Protein 2RE1 (pdb70)

Nearest PDB structures (foldseek):
  2re1-assembly1_A  TM=1.007E+00  e=3.657E-31  Neisseria meningitidis MC58
  5yei-assembly2_F  TM=9.300E-01  e=5.353E-21  Pseudomonas aeruginosa PAO1
  3ab4-assembly2_H  TM=9.241E-01  e=5.143E-17  Corynebacterium glutamicum
  3ab4-assembly2_E  TM=9.017E-01  e=2.108E-16  Corynebacterium glutamicum
  2zho-assembly1_B  TM=9.338E-01  e=1.549E-14  Thermus thermophilus

Sequence (292 aa):
AVTGIAFDKNQARINVRGVPDKPGVAYQILGAVADANIEVDIIQNGTTDFSFTVPRGDYKQTLEILSERQDSIGAASIDGDDTVCKVSAVGLGRSHVGVAAKIFRTLAEEGINIQISTSEIKVSVLIDEKYELATRVLHKAFNLDDNERAAVTGIAFDKNQARINVRGVPDKPGVAYQILGAVADANIEVDIIQNTTDFSFTVPRGDYKQTLEILSERQDSIGAASDGDDTVCKVSAVGLGRSHVGVAAKIFRTLAEEGINIQISTSEIKVSVLIDEKYELATRVLHKAFNL

B-factor: mean 62.66, std 10.53, range [39.76, 91.46]

Solvent-accessible surface area: 13332 Å² total

InterPro domains:
  IPR001048 Aspartate/glutamate/uridylate kinase [PF00696] (3-229)
  IPR001341 Aspartate kinase [TIGR00657] (58-403)
  IPR002912 ACT domain [PF01842] (266-326)
  IPR002912 ACT domain [PS51671] (266-340)
  IPR002912 ACT domain [PS51671] (346-405)
  IPR005260 Aspartate kinase, monofunctional class [PIRSF000726] (1-404)
  IPR005260 Aspartate kinase, monofunctional class [TIGR00656] (1-403)
  IPR018042 Aspartate kinase, conserved site [PS00324] (5-13)
  IPR036393 Acetylglutamate kinase-like superfamily [G3DSA:3.40.1160.10] (1-255)
  IPR036393 Acetylglutamate kinase-like superfamily [SSF53633] (4-242)
  IPR041740 Aspartokinase catalytic domain [cd04261] (3-242)
  IPR045865 ACT-like domain [SSF55021] (249-326)
  IPR045865 ACT-like domain [SSF55021] (331-405)
  IPR054352 Aspartokinase, ACT domain [PF22468] (344-402)

Organism: Neisseria meningitidis serogroup B (strain ATCC BAA-335 / MC58) (NCBI:txid122586)

Structure (mmCIF, N/CA/C/O backbone):
data_2RE1
#
_entry.id   2RE1
#
_cell.length_a   61.806
_cell.length_b   61.806
_cell.length_c   191.901
_cell.angle_alpha   90.00
_cell.angle_beta   90.00
_cell.angle_gamma   90.00
#
_symmetry.space_group_name_H-M   'P 41 21 2'
#
loop_
_entity.id
_entity.type
_entity.pdbx_description
1 polymer 'Aspartokinase, alpha and beta subunits'
2 non-polymer 'CALCIUM ION'
#
loop_
_atom_site.group_PDB
_atom_site.id
_atom_site.type_symbol
_atom_site.label_atom_id
_atom_site.label_alt_id
_atom_site.label_comp_id
_atom_site.label_asym_id
_atom_site.label_entity_id
_atom_site.label_seq_id
_atom_site.pdbx_PDB_ins_code
_atom_site.Cartn_x
_atom_site.Cartn_y
_atom_site.Cartn_z
_atom_site.occupancy
_atom_site.B_iso_or_equiv
_atom_site.auth_seq_id
_atom_site.auth_comp_id
_atom_site.auth_asym_id
_atom_site.auth_atom_id
_atom_site.pdbx_PDB_model_num
ATOM 1 N N . ALA A 1 15 ? 24.591 34.168 59.429 1.00 58.80 253 ALA A N 1
ATOM 2 C CA . ALA A 1 15 ? 23.235 34.250 60.028 1.00 58.83 253 ALA A CA 1
ATOM 3 C C . ALA A 1 15 ? 22.541 32.881 59.979 1.00 58.83 253 ALA A C 1
ATOM 4 O O . ALA A 1 15 ? 22.506 32.170 60.994 1.00 59.15 253 ALA A O 1
ATOM 6 N N . VAL A 1 16 ? 22.020 32.519 58.800 1.00 58.26 254 VAL A N 1
ATOM 7 C CA . VAL A 1 16 ? 21.314 31.249 58.562 1.00 57.62 254 VAL A CA 1
ATOM 8 C C . VAL A 1 16 ? 22.038 30.402 57.520 1.00 57.09 254 VAL A C 1
ATOM 9 O O . VAL A 1 16 ? 22.104 30.783 56.348 1.00 57.34 254 VAL A O 1
ATOM 13 N N . THR A 1 17 ? 22.541 29.240 57.924 1.00 56.46 255 THR A N 1
ATOM 14 C CA . THR A 1 17 ? 23.389 28.440 57.033 1.00 55.86 255 THR A CA 1
ATOM 15 C C . THR A 1 17 ? 22.755 27.152 56.470 1.00 55.46 255 THR A C 1
ATOM 16 O O . THR A 1 17 ? 23.193 26.652 55.446 1.00 55.62 255 THR A O 1
ATOM 20 N N . GLY A 1 18 ? 21.749 26.595 57.125 1.00 55.10 256 GLY A N 1
ATOM 21 C CA . GLY A 1 18 ? 21.124 25.376 56.601 1.00 55.06 256 GLY A CA 1
ATOM 22 C C . GLY A 1 18 ? 19.634 25.323 56.865 1.00 54.99 256 GLY A C 1
ATOM 23 O O . GLY A 1 18 ? 19.151 26.046 57.739 1.00 55.40 256 GLY A O 1
ATOM 24 N N . ILE A 1 19 ? 18.902 24.497 56.105 1.00 54.63 257 ILE A N 1
ATOM 25 C CA . ILE A 1 19 ? 17.475 24.212 56.401 1.00 54.58 257 ILE A CA 1
ATOM 26 C C . ILE A 1 19 ? 17.212 22.726 56.670 1.00 54.50 257 ILE A C 1
ATOM 27 O O . ILE A 1 19 ? 17.375 21.886 55.800 1.00 54.29 257 ILE A O 1
ATOM 32 N N . ALA A 1 20 ? 16.809 22.415 57.894 1.00 54.99 258 ALA A N 1
ATOM 33 C CA . ALA A 1 20 ? 16.520 21.036 58.280 1.00 55.18 258 ALA A CA 1
ATOM 34 C C . ALA A 1 20 ? 15.007 20.815 58.316 1.00 55.33 258 ALA A C 1
ATOM 35 O O . ALA A 1 20 ? 14.231 21.768 58.450 1.00 55.47 258 ALA A O 1
ATOM 37 N N . PHE A 1 21 ? 14.598 19.560 58.172 1.00 55.29 259 PHE A N 1
ATOM 38 C CA . PHE A 1 21 ? 13.193 19.173 58.254 1.00 55.54 259 PHE A CA 1
ATOM 39 C C . PHE A 1 21 ? 13.138 17.756 58.805 1.00 55.76 259 PHE A C 1
ATOM 40 O O . PHE A 1 21 ? 14.117 17.014 58.717 1.00 56.38 259 PHE A O 1
ATOM 48 N N . ASP A 1 22 ? 11.986 17.370 59.336 1.00 55.79 260 ASP A N 1
ATOM 49 C CA . ASP A 1 22 ? 11.858 16.144 60.116 1.00 55.81 260 ASP A CA 1
ATOM 50 C C . ASP A 1 22 ? 10.377 15.765 60.291 1.00 55.95 260 ASP A C 1
ATOM 51 O O . ASP A 1 22 ? 9.599 16.473 60.944 1.00 56.36 260 ASP A O 1
ATOM 56 N N . LYS A 1 23 ? 10.014 14.637 59.692 1.00 55.68 261 LYS A N 1
ATOM 57 C CA . LYS A 1 23 ? 8.643 14.186 59.563 1.00 55.42 261 LYS A CA 1
ATOM 58 C C . LYS A 1 23 ? 8.211 13.37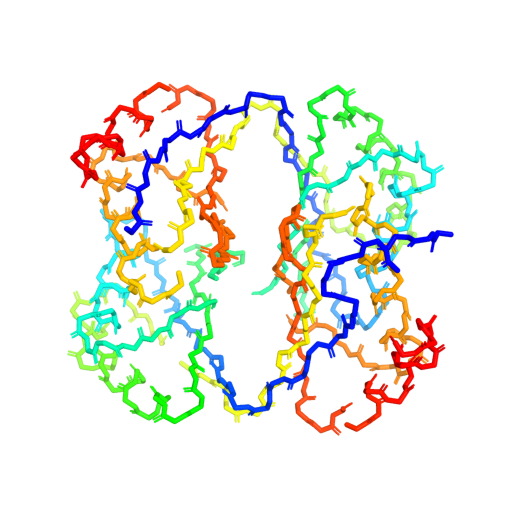0 60.786 1.00 55.43 261 LYS A C 1
ATOM 59 O O . LYS A 1 23 ? 7.026 13.070 60.937 1.00 55.82 261 LYS A O 1
ATOM 65 N N . ASN A 1 24 ? 9.160 13.005 61.654 1.00 54.91 262 ASN A N 1
ATOM 66 C CA . ASN A 1 24 ? 8.871 12.124 62.789 1.00 54.56 262 ASN A CA 1
ATOM 67 C C . ASN A 1 24 ? 8.256 12.908 63.958 1.00 54.45 262 ASN A C 1
ATOM 68 O O . ASN A 1 24 ? 8.800 12.946 65.068 1.00 54.37 262 ASN A O 1
ATOM 73 N N . GLN A 1 25 ? 7.117 13.536 63.693 1.00 54.18 263 GLN A N 1
ATOM 74 C CA . GLN A 1 25 ? 6.498 14.444 64.645 1.00 54.21 263 GLN A CA 1
ATOM 75 C C . GLN A 1 25 ? 5.017 14.143 64.825 1.00 53.73 263 GLN A C 1
ATOM 76 O O . GLN A 1 25 ? 4.345 13.675 63.884 1.00 53.60 263 GLN A O 1
ATOM 82 N N . ALA A 1 26 ? 4.510 14.405 66.029 1.00 52.68 264 ALA A N 1
ATOM 83 C CA . ALA A 1 26 ? 3.061 14.395 66.265 1.00 52.10 264 ALA A CA 1
ATOM 84 C C . ALA A 1 26 ? 2.727 15.463 67.275 1.00 52.06 264 ALA A C 1
ATOM 85 O O . ALA A 1 26 ? 3.372 15.589 68.318 1.00 52.51 264 ALA A O 1
ATOM 87 N N . ARG A 1 27 ? 1.729 16.258 66.951 1.00 51.49 265 ARG A N 1
ATOM 88 C CA . ARG A 1 27 ? 1.322 17.312 67.825 1.00 50.80 265 ARG A CA 1
ATOM 89 C C . ARG A 1 27 ? 0.298 16.735 68.782 1.00 51.78 265 ARG A C 1
ATOM 90 O O . ARG A 1 27 ? -0.501 15.888 68.379 1.00 52.10 265 ARG A O 1
ATOM 98 N N . ILE A 1 28 ? 0.304 17.194 70.036 1.00 52.33 266 ILE A N 1
ATOM 99 C CA . ILE A 1 28 ? -0.727 16.799 71.001 1.00 52.99 266 ILE A CA 1
ATOM 100 C C . ILE A 1 28 ? -1.346 17.977 71.798 1.00 53.69 266 ILE A C 1
ATOM 101 O O . ILE A 1 28 ? -0.626 18.810 72.357 1.00 54.23 266 ILE A O 1
ATOM 106 N N . ASN A 1 29 ? -2.676 18.059 71.847 1.00 53.90 267 ASN A N 1
ATOM 107 C CA . ASN A 1 29 ? -3.326 19.205 72.483 1.00 53.97 267 ASN A CA 1
ATOM 108 C C . ASN A 1 29 ? -4.170 18.817 73.669 1.00 54.34 267 ASN A C 1
ATOM 109 O O . ASN A 1 29 ? -4.993 17.890 73.578 1.00 54.48 267 ASN A O 1
ATOM 114 N N . VAL A 1 30 ? -3.984 19.560 74.759 1.00 54.14 268 VAL A N 1
ATOM 115 C CA . VAL A 1 30 ? -4.783 19.405 75.955 1.00 54.42 268 VAL A CA 1
ATOM 116 C C . VAL A 1 30 ? -5.592 20.693 76.163 1.00 54.96 268 VAL A C 1
ATOM 117 O O . VAL A 1 30 ? -5.046 21.779 76.401 1.00 55.01 268 VAL A O 1
ATOM 121 N N . ARG A 1 31 ? -6.902 20.563 76.052 1.00 55.56 269 ARG A N 1
ATOM 122 C CA . ARG A 1 31 ? -7.749 21.725 75.863 1.00 56.33 269 ARG A CA 1
ATOM 123 C C . ARG A 1 31 ? -8.485 22.149 77.113 1.00 56.58 269 ARG A C 1
ATOM 124 O O . ARG A 1 31 ? -8.973 21.322 77.881 1.00 56.46 269 ARG A O 1
ATOM 132 N N . GLY A 1 32 ? -8.583 23.459 77.285 1.00 57.27 270 GLY A N 1
ATOM 133 C CA . GLY A 1 32 ? -9.379 24.039 78.354 1.00 58.27 270 GLY A CA 1
ATOM 134 C C . GLY A 1 32 ? -9.103 23.420 79.706 1.00 58.86 270 GLY A C 1
ATOM 135 O O . GLY A 1 32 ? -10.002 22.864 80.320 1.00 59.03 270 GLY A O 1
ATOM 136 N N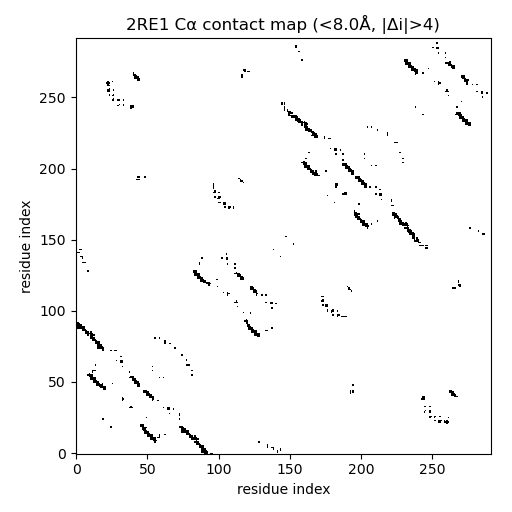 . VAL A 1 33 ? -7.849 23.502 80.146 1.00 59.64 271 VAL A N 1
ATOM 137 C CA . VAL A 1 33 ? -7.435 23.077 81.486 1.00 60.32 271 VAL A CA 1
ATOM 138 C C . VAL A 1 33 ? -7.419 24.280 82.436 1.00 60.52 271 VAL A C 1
ATOM 139 O O . VAL A 1 33 ? -6.976 25.362 82.038 1.00 60.18 271 VAL A O 1
ATOM 143 N N . PRO A 1 34 ? -7.917 24.098 83.684 1.00 61.22 272 PRO A N 1
ATOM 144 C CA . PRO A 1 34 ? -7.883 25.156 84.724 1.00 61.49 272 PRO A CA 1
ATOM 145 C C . PRO A 1 34 ? -6.526 25.845 84.829 1.00 61.43 272 PRO A C 1
ATOM 146 O O . PRO A 1 34 ? -5.505 25.169 84.879 1.00 61.82 272 PRO A O 1
ATOM 150 N N . ASP A 1 35 ? -6.512 27.177 84.815 1.00 61.20 273 ASP A N 1
ATOM 151 C CA . ASP A 1 35 ? -5.253 27.899 84.927 1.00 60.78 273 ASP A CA 1
ATOM 152 C C . ASP A 1 35 ? -4.853 28.078 86.391 1.00 60.61 273 ASP A C 1
ATOM 153 O O . ASP A 1 35 ? -5.167 29.092 87.034 1.00 60.59 273 ASP A O 1
ATOM 158 N N . LYS A 1 36 ? -4.165 27.060 86.900 1.00 60.06 274 LYS A N 1
ATOM 159 C CA . LYS A 1 36 ? -3.688 27.003 88.275 1.00 59.39 274 LYS A CA 1
ATOM 160 C C . LYS A 1 36 ? -2.254 26.547 88.160 1.00 58.40 274 LYS A C 1
ATOM 161 O O . LYS A 1 36 ? -1.877 25.981 87.123 1.00 58.21 274 LYS A O 1
ATOM 167 N N . PRO A 1 37 ? -1.437 26.795 89.199 1.00 57.64 275 PRO A N 1
ATOM 168 C CA . PRO A 1 37 ? -0.115 26.175 89.207 1.00 57.27 275 PRO A CA 1
ATOM 169 C C . PRO A 1 37 ? -0.214 24.637 89.136 1.00 56.87 275 PRO A C 1
ATOM 170 O O . PRO A 1 37 ? -1.286 24.067 89.391 1.00 56.86 275 PRO A O 1
ATOM 174 N N . GLY A 1 38 ? 0.883 23.980 88.760 1.00 56.12 276 GLY A N 1
ATOM 175 C CA . GLY A 1 38 ? 0.955 22.526 88.789 1.00 55.41 276 GLY A CA 1
ATOM 176 C C . GLY A 1 38 ? 0.377 21.826 87.582 1.00 55.35 276 GLY A C 1
ATOM 177 O O . GLY A 1 38 ? 0.659 20.652 87.348 1.00 55.78 276 GLY A O 1
ATOM 178 N N . VAL A 1 39 ? -0.428 22.539 86.806 1.00 54.91 277 VAL A N 1
ATOM 179 C CA . VAL A 1 39 ? -1.072 21.966 85.627 1.00 54.44 277 VAL A CA 1
ATOM 180 C C . VAL A 1 39 ? -0.054 21.411 84.620 1.00 54.17 277 VAL A C 1
ATOM 181 O O . VAL A 1 39 ? -0.133 20.252 84.227 1.00 54.06 277 VAL A O 1
ATOM 185 N N . ALA A 1 40 ? 0.902 22.241 84.221 1.00 54.15 278 ALA A N 1
ATOM 186 C CA . ALA A 1 40 ? 1.911 21.841 83.242 1.00 54.48 278 ALA A CA 1
ATOM 187 C C . ALA A 1 40 ? 2.580 20.550 83.680 1.00 54.64 278 ALA A C 1
ATOM 188 O O . ALA A 1 40 ? 2.633 19.574 82.922 1.00 54.49 278 ALA A O 1
ATOM 190 N N . TYR A 1 41 ? 3.058 20.545 84.921 1.00 54.80 279 TYR A N 1
ATOM 191 C CA . TYR A 1 41 ? 3.675 19.361 85.489 1.00 55.25 279 TYR A CA 1
ATOM 192 C C . TYR A 1 41 ? 2.834 18.088 85.333 1.00 54.94 279 TYR A C 1
ATOM 193 O O . TYR A 1 41 ? 3.351 17.031 84.958 1.00 54.76 279 TYR A O 1
ATOM 202 N N . GLN A 1 42 ? 1.552 18.191 85.644 1.00 54.38 280 GLN A N 1
ATOM 203 C CA . GLN A 1 42 ? 0.693 17.036 85.594 1.00 54.78 280 GLN A CA 1
ATOM 204 C C . GLN A 1 42 ? 0.723 16.400 84.224 1.00 54.37 280 GLN A C 1
ATOM 205 O O . GLN A 1 42 ? 0.925 15.192 84.112 1.00 54.18 280 GLN A O 1
ATOM 211 N N . ILE A 1 43 ? 0.517 17.226 83.198 1.00 54.05 281 ILE A N 1
ATOM 212 C CA . ILE A 1 43 ? 0.495 16.779 81.815 1.00 53.88 281 ILE A CA 1
ATOM 213 C C . ILE A 1 43 ? 1.809 16.088 81.447 1.00 54.21 281 ILE A C 1
ATOM 214 O O . ILE A 1 43 ? 1.817 14.931 81.017 1.00 54.44 281 ILE A O 1
ATOM 219 N N . LEU A 1 44 ? 2.915 16.791 81.654 1.00 54.14 282 LEU A N 1
ATOM 220 C CA . LEU A 1 44 ? 4.207 16.325 81.209 1.00 54.23 282 LEU A CA 1
ATOM 221 C C . LEU A 1 44 ? 4.699 15.136 82.000 1.00 54.22 282 LEU A C 1
ATOM 222 O O . LEU A 1 44 ? 5.196 14.169 81.433 1.00 54.51 282 LEU A O 1
ATOM 227 N N . GLY A 1 45 ? 4.594 15.230 83.319 1.00 54.40 283 GLY A N 1
ATOM 228 C CA . GLY A 1 45 ? 5.018 14.153 84.203 1.00 54.52 283 GLY A CA 1
ATOM 229 C C . GLY A 1 45 ? 4.418 12.821 83.789 1.00 54.61 283 GLY A C 1
ATOM 230 O O . GLY A 1 45 ? 5.102 11.799 83.796 1.00 54.52 283 GLY A O 1
ATOM 231 N N . ALA A 1 46 ? 3.143 12.836 83.407 1.00 54.51 284 ALA A N 1
ATOM 232 C CA . ALA A 1 46 ? 2.478 11.627 82.950 1.00 54.74 284 ALA A CA 1
ATOM 233 C C . ALA A 1 46 ? 3.244 11.050 81.746 1.00 55.10 284 ALA A C 1
ATOM 234 O O . ALA A 1 46 ? 3.549 9.848 81.687 1.00 54.88 284 ALA A O 1
ATOM 236 N N . VAL A 1 47 ? 3.572 11.951 80.821 1.00 55.35 285 VAL A N 1
ATOM 237 C CA . VAL A 1 47 ? 4.207 11.645 79.544 1.00 55.38 285 VAL A CA 1
ATOM 238 C C . VAL A 1 47 ? 5.624 11.150 79.774 1.00 55.49 285 VAL A C 1
ATOM 239 O O . VAL A 1 47 ? 6.081 10.220 79.109 1.00 55.65 285 VAL A O 1
ATOM 243 N N . ALA A 1 48 ? 6.304 11.758 80.736 1.00 55.43 286 ALA A N 1
ATOM 244 C CA . ALA A 1 48 ? 7.676 11.405 81.007 1.00 55.91 286 ALA A CA 1
ATOM 245 C C . ALA A 1 48 ? 7.873 10.117 81.816 1.00 56.56 286 ALA A C 1
ATOM 246 O O . ALA A 1 48 ? 8.997 9.680 81.965 1.00 57.45 286 ALA A O 1
ATOM 248 N N . ASP A 1 49 ? 6.818 9.507 82.348 1.00 56.99 287 ASP A N 1
ATOM 249 C CA . ASP A 1 49 ? 6.973 8.224 83.044 1.00 57.39 287 ASP A CA 1
ATOM 250 C C . ASP A 1 49 ? 6.682 7.038 82.149 1.00 57.79 287 ASP A C 1
ATOM 251 O O . ASP A 1 49 ? 6.912 5.883 82.521 1.00 57.65 287 ASP A O 1
ATOM 256 N N . ALA A 1 50 ? 6.153 7.333 80.966 1.00 58.22 288 ALA A N 1
ATOM 257 C CA . ALA A 1 50 ? 6.003 6.341 79.928 1.00 58.46 288 ALA A CA 1
ATOM 258 C C . ALA A 1 50 ? 7.293 6.445 79.140 1.00 58.83 288 ALA A C 1
ATOM 259 O O . ALA A 1 50 ? 7.538 5.677 78.205 1.00 58.81 288 ALA A O 1
ATOM 261 N N . ASN A 1 51 ? 8.116 7.404 79.570 1.00 59.28 289 ASN A N 1
ATOM 262 C CA . ASN A 1 51 ? 9.441 7.679 79.033 1.00 59.82 289 ASN A CA 1
ATOM 263 C C . ASN A 1 51 ? 9.393 7.952 77.538 1.00 59.83 289 ASN A C 1
ATOM 264 O O . ASN A 1 51 ? 10.243 7.498 76.776 1.00 60.32 289 ASN A O 1
ATOM 269 N N . ILE A 1 52 ? 8.373 8.685 77.115 1.00 59.74 290 ILE A N 1
ATOM 270 C CA . ILE A 1 52 ? 8.361 9.181 75.755 1.00 60.13 290 ILE A CA 1
ATOM 271 C C . ILE A 1 52 ? 8.981 10.580 75.732 1.00 60.18 290 ILE A C 1
ATOM 272 O O . ILE A 1 52 ? 8.712 11.405 76.610 1.00 60.13 290 ILE A O 1
ATOM 277 N N . GLU A 1 53 ? 9.851 10.827 74.753 1.00 60.25 291 GLU A N 1
ATOM 278 C CA . GLU A 1 53 ? 10.453 12.139 74.613 1.00 60.46 291 GLU A CA 1
ATOM 279 C C . GLU A 1 53 ? 9.416 13.152 74.171 1.00 59.93 291 GLU A C 1
ATOM 280 O O . GLU A 1 53 ? 8.412 12.795 73.576 1.00 60.47 291 GLU A O 1
ATOM 286 N N . VAL A 1 54 ? 9.638 14.413 74.497 1.00 59.56 292 VAL A N 1
ATOM 287 C CA . VAL A 1 54 ? 8.697 15.465 74.143 1.00 59.01 292 VAL A CA 1
ATOM 288 C C . VAL A 1 54 ? 9.538 16.563 73.579 1.00 59.33 292 VAL A C 1
ATOM 289 O O . VAL A 1 54 ? 10.574 16.863 74.131 1.00 59.34 292 VAL A O 1
ATOM 293 N N . ASP A 1 55 ? 9.134 17.155 72.469 1.00 60.30 293 ASP A N 1
ATOM 294 C CA . ASP A 1 55 ? 9.974 18.185 71.886 1.00 61.49 293 ASP A CA 1
ATOM 295 C C . ASP A 1 55 ? 9.547 19.626 72.179 1.00 62.46 293 ASP A C 1
ATOM 296 O O . ASP A 1 55 ? 10.173 20.299 72.996 1.00 62.09 293 ASP A O 1
ATOM 309 N N . ILE A 1 57 ? 6.838 22.540 73.430 1.00 63.51 295 ILE A N 1
ATOM 310 C CA . ILE A 1 57 ? 5.754 22.708 74.371 1.00 63.39 295 ILE A CA 1
ATOM 311 C C . ILE A 1 57 ? 5.346 24.151 74.245 1.00 63.90 295 ILE A C 1
ATOM 312 O O . ILE A 1 57 ? 6.207 25.019 74.161 1.00 64.25 295 ILE A O 1
ATOM 317 N N . ILE A 1 58 ? 4.041 24.407 74.217 1.00 64.31 296 ILE A N 1
ATOM 318 C CA . ILE A 1 58 ? 3.519 25.763 74.080 1.00 64.93 296 ILE A CA 1
ATOM 319 C C . ILE A 1 58 ? 2.290 25.955 74.971 1.00 65.06 296 ILE A C 1
ATOM 320 O O . ILE A 1 58 ? 1.436 25.075 75.021 1.00 65.06 296 ILE A O 1
ATOM 325 N N . GLN A 1 59 ? 2.203 27.101 75.658 1.00 65.46 297 GLN A N 1
ATOM 326 C CA . GLN A 1 59 ? 1.077 27.397 76.548 1.00 65.91 297 GLN A CA 1
ATOM 327 C C . GLN A 1 59 ? 0.737 28.879 76.660 1.00 66.49 297 GLN A C 1
ATOM 328 O O . GLN A 1 59 ? 1.642 29.698 76.845 1.00 66.55 297 GLN A O 1
ATOM 334 N N . ASN A 1 60 ? -0.569 29.196 76.564 1.00 67.17 298 ASN A N 1
ATOM 335 C CA . ASN A 1 60 ? -1.167 30.546 76.804 1.00 67.52 298 ASN A CA 1
ATOM 336 C C . ASN A 1 60 ? -0.360 31.759 76.326 1.00 67.67 298 ASN A C 1
ATOM 337 O O . ASN A 1 60 ? -0.846 32.571 75.529 1.00 67.77 298 ASN A O 1
ATOM 342 N N . GLY A 1 65 ? -11.022 31.866 82.244 1.00 64.59 303 GLY A N 1
ATOM 343 C CA . GLY A 1 65 ? -9.876 31.590 83.108 1.00 64.82 303 GLY A CA 1
ATOM 344 C C . GLY A 1 65 ? -9.213 30.263 82.761 1.00 65.10 303 GLY A C 1
ATOM 345 O O . GLY A 1 65 ? -8.543 29.640 83.597 1.00 64.89 303 GLY A O 1
ATOM 346 N N . THR A 1 66 ? -9.393 29.838 81.514 1.00 65.20 304 THR A N 1
ATOM 347 C CA . THR A 1 66 ? -8.909 28.545 81.046 1.00 65.34 304 THR A CA 1
ATOM 348 C C . THR A 1 66 ? -7.526 28.699 80.402 1.00 65.38 304 THR A C 1
ATOM 349 O O . THR A 1 66 ? -7.046 29.826 80.250 1.00 65.82 304 THR A O 1
ATOM 353 N N . THR A 1 67 ? -6.880 27.582 80.049 1.00 65.05 305 THR A N 1
ATOM 354 C CA . THR A 1 67 ? -5.679 27.611 79.182 1.00 64.76 305 THR A CA 1
ATOM 355 C C . THR A 1 67 ? -5.464 26.358 78.312 1.00 64.49 305 THR A C 1
ATOM 356 O O . THR A 1 67 ? -5.992 25.278 78.595 1.00 64.45 305 THR A O 1
ATOM 360 N N . ASP A 1 68 ? -4.661 26.509 77.265 1.00 64.13 306 ASP A N 1
ATOM 361 C CA . ASP A 1 68 ? -4.342 25.376 76.400 1.00 63.76 306 ASP A CA 1
ATOM 362 C C . ASP A 1 68 ? -2.865 25.034 76.314 1.00 62.90 306 ASP A C 1
ATOM 363 O O . ASP A 1 68 ? -1.983 25.894 76.291 1.00 62.57 306 ASP A O 1
ATOM 368 N N . PHE A 1 69 ? -2.635 23.737 76.262 1.00 62.22 307 PHE A N 1
ATOM 369 C CA . PHE A 1 69 ? -1.325 23.151 76.349 1.00 61.44 307 PHE A CA 1
ATOM 370 C C . PHE A 1 69 ? -1.059 22.297 75.089 1.00 60.76 307 PHE A C 1
ATOM 371 O O . PHE A 1 69 ? -1.632 21.210 74.928 1.00 61.08 307 PHE A O 1
ATOM 379 N N . SER A 1 70 ? -0.223 22.798 74.184 1.00 59.51 308 SER A N 1
ATOM 380 C CA . SER A 1 70 ? 0.188 22.009 73.021 1.00 58.42 308 SER A CA 1
ATOM 381 C C . SER A 1 70 ? 1.637 21.531 73.143 1.00 57.62 308 SER A C 1
ATOM 382 O O . SER A 1 70 ? 2.510 22.274 73.627 1.00 57.58 308 SER A O 1
ATOM 385 N N . PHE A 1 71 ? 1.883 20.287 72.723 1.00 56.26 309 PHE A N 1
ATOM 386 C CA . PHE A 1 71 ? 3.235 19.730 72.678 1.00 54.96 309 PHE A CA 1
ATOM 387 C C . PHE A 1 71 ? 3.463 18.689 71.586 1.00 54.62 309 PHE A C 1
ATOM 388 O O . PHE A 1 71 ? 2.494 18.149 71.034 1.00 54.75 309 PHE A O 1
ATOM 396 N N . THR A 1 72 ? 4.736 18.433 71.258 1.00 53.67 310 THR A N 1
ATOM 397 C CA . THR A 1 72 ? 5.070 17.487 70.198 1.00 53.07 310 THR A CA 1
ATOM 398 C C . THR A 1 72 ? 5.745 16.233 70.708 1.00 53.33 310 THR A C 1
ATOM 399 O O . THR A 1 72 ? 6.535 16.252 71.654 1.00 53.89 310 THR A O 1
ATOM 403 N N . VAL A 1 73 ? 5.447 15.138 70.031 1.00 52.86 311 VAL A N 1
ATOM 404 C CA . VAL A 1 73 ? 5.837 13.830 70.460 1.00 52.26 311 VAL A CA 1
ATOM 405 C C . VAL A 1 73 ? 6.348 13.157 69.186 1.00 51.87 311 VAL A C 1
ATOM 406 O O . VAL A 1 73 ? 5.879 13.484 68.086 1.00 51.95 311 VAL A O 1
ATOM 410 N N . PRO A 1 74 ? 7.347 12.256 69.307 1.00 51.43 312 PRO A N 1
ATOM 411 C CA . PRO A 1 74 ? 7.772 11.527 68.102 1.00 50.81 312 PRO A CA 1
ATOM 412 C C . PRO A 1 74 ? 6.564 10.810 67.503 1.00 50.46 312 PRO A C 1
ATOM 413 O O . PRO A 1 74 ? 5.756 10.259 68.235 1.00 50.24 312 PRO A O 1
ATOM 417 N N . ARG A 1 75 ? 6.406 10.841 66.191 1.00 50.74 313 ARG A N 1
ATOM 418 C CA . ARG A 1 75 ? 5.181 10.314 65.606 1.00 51.28 313 ARG A CA 1
ATOM 419 C C . ARG A 1 75 ? 4.758 8.960 66.201 1.00 51.86 313 ARG A C 1
ATOM 420 O O . ARG A 1 75 ? 3.585 8.769 66.522 1.00 52.37 313 ARG A O 1
ATOM 428 N N . GLY A 1 76 ? 5.715 8.049 66.386 1.00 52.33 314 GLY A N 1
ATOM 429 C CA . GLY A 1 76 ? 5.436 6.705 66.914 1.00 52.45 314 GLY A CA 1
ATOM 430 C C . GLY A 1 76 ? 4.802 6.650 68.297 1.00 52.86 314 GLY A C 1
ATOM 431 O O . GLY A 1 76 ? 4.304 5.616 68.686 1.00 53.53 314 GLY A O 1
ATOM 432 N N . ASP A 1 77 ? 4.809 7.749 69.043 1.00 52.77 315 ASP A N 1
ATOM 433 C CA . ASP A 1 77 ? 4.274 7.753 70.396 1.00 53.30 315 ASP A CA 1
ATOM 434 C C . ASP A 1 77 ? 2.912 8.479 70.450 1.00 53.42 315 ASP A C 1
ATOM 435 O O . ASP A 1 77 ? 2.370 8.798 71.537 1.00 52.63 315 ASP A O 1
ATOM 440 N N . TYR A 1 78 ? 2.362 8.745 69.266 1.00 53.27 316 TYR A N 1
ATOM 441 C CA . TYR A 1 78 ? 1.109 9.492 69.177 1.00 52.81 316 TYR A CA 1
ATOM 442 C C . TYR A 1 78 ? -0.031 8.811 69.957 1.00 52.85 316 TYR A C 1
ATOM 443 O O . TYR A 1 78 ? -0.634 9.427 70.838 1.00 53.40 316 TYR A O 1
ATOM 452 N N . LYS A 1 79 ? -0.281 7.534 69.672 1.00 52.45 317 LYS A N 1
ATOM 453 C CA . LYS A 1 79 ? -1.377 6.796 70.299 1.00 51.75 317 LYS A CA 1
ATOM 454 C C . LYS A 1 79 ? -1.205 6.625 71.801 1.00 51.75 317 LYS A C 1
ATOM 455 O O . LYS A 1 79 ? -2.146 6.837 72.548 1.00 52.18 317 LYS A O 1
ATOM 461 N N . GLN A 1 80 ? -0.012 6.244 72.244 1.00 51.96 318 GLN A N 1
ATOM 462 C CA . GLN A 1 80 ? 0.235 6.014 73.664 1.00 52.14 318 GLN A CA 1
ATOM 463 C C . GLN A 1 80 ? 0.010 7.313 74.425 1.00 52.48 318 GLN A C 1
ATOM 464 O O . GLN A 1 80 ? -0.759 7.337 75.387 1.00 53.01 318 GLN A O 1
ATOM 470 N N . THR A 1 81 ? 0.629 8.407 73.975 1.00 52.42 319 THR A N 1
ATOM 471 C CA . THR A 1 81 ? 0.411 9.697 74.625 1.00 52.11 319 THR A CA 1
ATOM 472 C C . THR A 1 81 ? -1.063 10.035 74.768 1.00 52.41 319 THR A C 1
ATOM 473 O O . THR A 1 81 ? -1.519 10.387 75.851 1.00 52.56 319 THR A O 1
ATOM 477 N N . LEU A 1 82 ? -1.825 9.918 73.689 1.00 52.95 320 LEU A N 1
ATOM 478 C CA . LEU A 1 82 ? -3.259 10.191 73.788 1.00 53.04 320 LEU A CA 1
ATOM 479 C C . LEU A 1 82 ? -3.943 9.280 74.799 1.00 53.31 320 LEU A C 1
ATOM 480 O O . LEU A 1 82 ? -4.846 9.721 75.510 1.00 53.60 320 LEU A O 1
ATOM 485 N N . GLU A 1 83 ? -3.506 8.026 74.880 1.00 53.40 321 GLU A N 1
ATOM 486 C CA . GLU A 1 83 ? -4.056 7.109 75.866 1.00 53.78 321 GLU A CA 1
ATOM 487 C C . GLU A 1 83 ? -3.580 7.381 77.283 1.00 54.37 321 GLU A C 1
ATOM 488 O O . GLU A 1 83 ? -4.330 7.123 78.221 1.00 54.57 321 GLU A O 1
ATOM 494 N N . ILE A 1 84 ? -2.354 7.887 77.447 1.00 54.99 322 ILE A N 1
ATOM 495 C CA . ILE A 1 84 ? -1.861 8.286 78.775 1.00 55.86 322 ILE A CA 1
ATOM 496 C C . ILE A 1 84 ? -2.635 9.488 79.304 1.00 56.49 322 ILE A C 1
ATOM 497 O O . ILE A 1 84 ? -2.941 9.572 80.490 1.00 56.75 322 ILE A O 1
ATOM 502 N N . LEU A 1 85 ? -2.955 10.417 78.423 1.00 57.42 323 LEU A N 1
ATOM 503 C CA . LEU A 1 85 ? -3.687 11.591 78.845 1.00 58.62 323 LEU A CA 1
ATOM 504 C C . LEU A 1 85 ? -5.169 11.311 78.981 1.00 59.23 323 LEU A C 1
ATOM 505 O O . LEU A 1 85 ? -5.838 11.945 79.786 1.00 59.95 323 LEU A O 1
ATOM 510 N N . SER A 1 86 ? -5.681 10.352 78.223 1.00 60.04 324 SER A N 1
ATOM 511 C CA . SER A 1 86 ? -7.086 9.999 78.330 1.00 61.15 324 SER A CA 1
ATOM 512 C C . SER A 1 86 ? -7.457 9.545 79.702 1.00 62.13 324 SER A C 1
ATOM 513 O O . SER A 1 86 ? -8.550 9.828 80.168 1.00 62.59 324 SER A O 1
ATOM 516 N N . GLU A 1 87 ? -6.531 8.839 80.337 1.00 63.49 325 GLU A N 1
ATOM 517 C CA . GLU A 1 87 ? -6.755 8.193 81.617 1.00 64.66 325 GLU A CA 1
ATOM 518 C C . GLU A 1 87 ? -6.430 9.139 82.771 1.00 65.08 325 GLU A C 1
ATOM 519 O O . GLU A 1 87 ? -7.002 9.046 83.852 1.00 65.13 325 GLU A O 1
ATOM 525 N N . ARG A 1 88 ? -5.519 10.066 82.524 1.00 66.15 326 ARG A N 1
ATOM 526 C CA . ARG A 1 88 ? -5.208 11.098 83.498 1.00 67.26 326 ARG A CA 1
ATOM 527 C C . ARG A 1 88 ? -6.034 12.366 83.289 1.00 67.54 326 ARG A C 1
ATOM 528 O O . ARG A 1 88 ? -5.728 13.391 83.900 1.00 67.97 326 ARG A O 1
ATOM 536 N N . GLN A 1 89 ? -7.054 12.309 82.424 1.00 67.71 327 GLN A N 1
ATOM 537 C CA . GLN A 1 89 ? -7.960 13.450 82.193 1.00 67.70 327 GLN A CA 1
ATOM 538 C C . GLN A 1 89 ? -8.837 13.742 83.441 1.00 67.65 327 GLN A C 1
ATOM 539 O O . GLN A 1 89 ? -9.243 14.894 83.671 1.00 67.53 327 GLN A O 1
ATOM 545 N N . ASP A 1 90 ? -9.096 12.705 84.249 1.00 67.42 328 ASP A N 1
ATOM 546 C CA . ASP A 1 90 ? -9.709 12.870 85.579 1.00 67.12 328 ASP A CA 1
ATOM 547 C C . ASP A 1 90 ? -8.979 13.973 86.353 1.00 66.67 328 ASP A C 1
ATOM 548 O O . ASP A 1 90 ? -9.493 15.088 86.455 1.00 66.67 328 ASP A O 1
ATOM 550 N N . SER A 1 91 ? -7.783 13.663 86.872 1.00 66.00 329 SER A N 1
ATOM 551 C CA . SER A 1 91 ? -6.835 14.686 87.332 1.00 65.33 329 SER A CA 1
ATOM 552 C C . SER A 1 91 ? -6.476 15.535 86.106 1.00 65.28 329 SER A C 1
ATOM 553 O O . SER A 1 91 ? -6.804 15.152 84.977 1.00 65.85 329 SER A O 1
ATOM 555 N N . ILE A 1 92 ? -5.814 16.675 86.286 1.00 64.55 330 ILE A N 1
ATOM 556 C CA . ILE A 1 92 ? -5.630 17.633 85.170 1.00 63.59 330 ILE A CA 1
ATOM 557 C C . ILE A 1 92 ? -6.970 18.315 84.864 1.00 62.83 330 ILE A C 1
ATOM 558 O O . ILE A 1 92 ? -7.074 19.534 84.969 1.00 62.64 330 ILE A O 1
ATOM 560 N N . GLY A 1 93 ? -7.987 17.525 84.508 1.00 62.05 331 GLY A N 1
ATOM 561 C CA . GLY A 1 93 ? -9.349 18.022 84.320 1.00 60.95 331 GLY A CA 1
ATOM 562 C C . GLY A 1 93 ? -9.477 18.867 83.077 1.00 60.20 331 GLY A C 1
ATOM 563 O O . GLY A 1 93 ? -9.699 20.069 83.148 1.00 60.01 331 GLY A O 1
ATOM 564 N N . ALA A 1 94 ? -9.328 18.229 81.929 1.00 59.75 332 ALA A N 1
ATOM 565 C CA . ALA A 1 94 ? -9.262 18.948 80.674 1.00 59.22 332 ALA A CA 1
ATOM 566 C C . ALA A 1 94 ? -10.590 18.814 79.969 1.00 58.77 332 ALA A C 1
ATOM 567 O O . ALA A 1 94 ? -11.256 17.788 80.110 1.00 58.76 332 ALA A O 1
ATOM 569 N N . ALA A 1 95 ? -10.969 19.851 79.220 1.00 58.36 333 ALA A N 1
ATOM 570 C CA . ALA A 1 95 ? -12.194 19.832 78.423 1.00 58.14 333 ALA A CA 1
ATOM 571 C C . ALA A 1 95 ? -12.098 18.785 77.328 1.00 58.09 333 ALA A C 1
ATOM 572 O O . ALA A 1 95 ? -12.999 17.951 77.182 1.00 58.35 333 ALA A O 1
ATOM 574 N N . SER A 1 96 ? -11.004 18.831 76.573 1.00 57.78 334 SER A N 1
ATOM 575 C CA . SER A 1 96 ? -10.782 17.885 75.485 1.00 58.05 334 SER A CA 1
ATOM 576 C C . SER A 1 96 ? -9.306 17.547 75.275 1.00 57.76 334 SER A C 1
ATOM 577 O O . SER A 1 96 ? -8.424 18.331 75.635 1.00 57.48 334 SER A O 1
ATOM 580 N N . ILE A 1 97 ? -9.065 16.362 74.702 1.00 57.41 335 ILE A N 1
ATOM 581 C CA . ILE A 1 97 ? -7.735 15.944 74.263 1.00 57.09 335 ILE A CA 1
ATOM 582 C C . ILE A 1 97 ? -7.749 15.476 72.795 1.00 56.35 335 ILE A C 1
ATOM 583 O O . ILE A 1 97 ? -8.334 14.445 72.451 1.00 56.23 335 ILE A O 1
ATOM 588 N N . ASP A 1 98 ? -7.130 16.269 71.928 1.00 55.51 336 ASP A N 1
ATOM 589 C CA . ASP A 1 98 ? -6.957 15.909 70.522 1.00 54.62 336 ASP A CA 1
ATOM 590 C C . ASP A 1 98 ? -5.479 16.069 70.123 1.00 54.04 336 ASP A C 1
ATOM 591 O O . ASP A 1 98 ? -4.654 16.466 70.959 1.00 54.00 336 ASP A O 1
ATOM 596 N N . GLY A 1 99 ? -5.149 15.742 68.869 1.00 52.99 337 GLY A N 1
ATOM 597 C CA . GLY A 1 99 ? -3.777 15.810 68.385 1.00 52.00 337 GLY A CA 1
ATOM 598 C C . GLY A 1 99 ? -3.730 15.866 66.873 1.00 51.86 337 GLY A C 1
ATOM 599 O O . GLY A 1 99 ? -4.770 16.021 66.223 1.00 51.57 337 GLY A O 1
ATOM 600 N N . ASP A 1 100 ? -2.521 15.751 66.312 1.00 51.43 338 ASP A N 1
ATOM 601 C CA . ASP A 1 100 ? -2.320 15.674 64.862 1.00 50.91 338 ASP A CA 1
ATOM 602 C C . ASP A 1 100 ? -1.007 14.960 64.521 1.00 50.51 338 ASP A C 1
ATOM 603 O O . ASP A 1 100 ? 0.076 15.433 64.859 1.00 51.14 338 ASP A O 1
ATOM 608 N N . ASP A 1 101 ? -1.099 13.824 63.846 1.00 49.53 339 ASP A N 1
ATOM 609 C CA . ASP A 1 101 ? 0.093 13.091 63.465 1.00 48.51 339 ASP A CA 1
ATOM 610 C C . ASP A 1 101 ? 0.465 13.281 62.004 1.00 47.99 339 ASP A C 1
ATOM 611 O O . ASP A 1 101 ? 1.074 12.390 61.405 1.00 47.72 339 ASP A O 1
ATOM 616 N N . THR A 1 102 ? 0.105 14.431 61.435 1.00 47.43 340 THR A N 1
ATOM 617 C CA . THR A 1 102 ? 0.478 14.754 60.050 1.00 46.96 340 THR A CA 1
ATOM 618 C C . THR A 1 102 ? 1.175 16.111 59.986 1.00 47.34 340 THR A C 1
ATOM 619 O O . THR A 1 102 ? 1.136 16.814 58.959 1.00 46.60 340 THR A O 1
ATOM 623 N N . VAL A 1 103 ? 1.806 16.481 61.101 1.00 47.79 341 VAL A N 1
ATOM 624 C CA . VAL A 1 103 ? 2.597 17.706 61.164 1.00 47.99 341 VAL A CA 1
ATOM 625 C C . VAL A 1 103 ? 4.059 17.355 60.983 1.00 48.85 341 VAL A C 1
ATOM 626 O O . VAL A 1 103 ? 4.434 16.184 61.013 1.00 48.14 341 VAL A O 1
ATOM 630 N N . CYS A 1 104 ? 4.880 18.375 60.784 1.00 50.39 342 CYS A N 1
ATOM 631 C CA . CYS A 1 104 ? 6.329 18.199 60.797 1.00 52.22 342 CYS A CA 1
ATOM 632 C C . CYS A 1 104 ? 7.047 19.482 61.196 1.00 52.73 342 CYS A C 1
ATOM 633 O O . CYS A 1 104 ? 6.472 20.577 61.192 1.00 53.07 342 CYS A O 1
ATOM 636 N N . LYS A 1 105 ? 8.325 19.333 61.506 1.00 53.78 343 LYS A N 1
ATOM 637 C CA . LYS A 1 105 ? 9.147 20.432 62.005 1.00 54.44 343 LYS A CA 1
ATOM 638 C C . LYS A 1 105 ? 10.126 20.823 60.920 1.00 54.73 343 LYS A C 1
ATOM 639 O O . LYS A 1 105 ? 10.763 19.962 60.338 1.00 54.84 343 LYS A O 1
ATOM 645 N N . VAL A 1 106 ? 10.237 22.113 60.644 1.00 55.36 344 VAL A N 1
ATOM 646 C CA . VAL A 1 106 ? 11.241 22.595 59.716 1.00 56.13 344 VAL A CA 1
ATOM 647 C C . VAL A 1 106 ? 12.028 23.690 60.404 1.00 57.24 344 VAL A C 1
ATOM 648 O O . VAL A 1 106 ? 11.425 24.599 60.970 1.00 57.54 344 VAL A O 1
ATOM 652 N N . SER A 1 107 ? 13.361 23.587 60.360 1.00 58.40 345 SER A N 1
ATOM 653 C CA . SER A 1 107 ? 14.256 24.475 61.094 1.00 59.41 345 SER A CA 1
ATOM 654 C C . SER A 1 107 ? 15.194 25.271 60.206 1.00 60.85 345 SER A C 1
ATOM 655 O O . SER A 1 107 ? 15.870 24.725 59.312 1.00 61.10 345 SER A O 1
ATOM 658 N N . ALA A 1 108 ? 15.231 26.571 60.476 1.00 62.07 346 ALA A N 1
ATOM 659 C CA . ALA A 1 108 ? 16.315 27.422 60.039 1.00 63.24 346 ALA A CA 1
ATOM 660 C C . ALA A 1 108 ? 17.415 27.238 61.062 1.00 64.09 346 ALA A C 1
ATOM 661 O O . ALA A 1 108 ? 17.211 27.501 62.251 1.00 64.51 346 ALA A O 1
ATOM 663 N N . VAL A 1 109 ? 18.572 26.772 60.608 1.00 65.24 347 VAL A N 1
ATOM 664 C CA . VAL A 1 109 ? 19.681 26.484 61.517 1.00 66.52 347 VAL A CA 1
ATOM 665 C C . VAL A 1 109 ? 20.984 27.151 61.093 1.00 67.47 347 VAL A C 1
ATOM 666 O O . VAL A 1 109 ? 21.353 27.150 59.923 1.00 67.49 347 VAL A O 1
ATOM 670 N N . GLY A 1 110 ? 21.677 27.729 62.060 1.00 68.93 348 GLY A N 1
ATOM 671 C CA . GLY A 1 110 ? 22.981 28.292 61.792 1.00 71.01 348 GLY A CA 1
ATOM 672 C C . GLY A 1 110 ? 23.647 28.810 63.035 1.00 72.33 348 GLY A C 1
ATOM 673 O O . GLY A 1 110 ? 23.070 29.614 63.754 1.00 72.30 348 GLY A O 1
ATOM 674 N N . LEU A 1 111 ? 24.860 28.328 63.287 1.00 74.12 349 LEU A N 1
ATOM 675 C CA . LEU A 1 111 ? 25.761 28.949 64.253 1.00 75.98 349 LEU A CA 1
ATOM 676 C C . LEU A 1 111 ? 25.966 30.397 63.804 1.00 77.48 349 LEU A C 1
ATOM 677 O O . LEU A 1 111 ? 25.952 30.683 62.591 1.00 77.78 349 LEU A O 1
ATOM 679 N N . GLY A 1 112 ? 26.129 31.303 64.770 1.00 79.21 350 GLY A N 1
ATOM 680 C CA . GLY A 1 112 ? 26.211 32.748 64.493 1.00 81.47 350 GLY A CA 1
ATOM 681 C C . GLY A 1 112 ? 24.884 33.287 63.977 1.00 83.09 350 GLY A C 1
ATOM 682 O O . GLY A 1 112 ? 24.704 33.483 62.765 1.00 83.16 350 GLY A O 1
ATOM 691 N N . ARG A 1 114 ? 21.793 34.451 66.762 1.00 85.42 352 ARG A N 1
ATOM 692 C CA . ARG A 1 114 ? 21.112 35.285 67.786 1.00 84.62 352 ARG A CA 1
ATOM 693 C C . ARG A 1 114 ? 21.144 36.798 67.482 1.00 83.99 352 ARG A C 1
ATOM 694 O O . ARG A 1 114 ? 20.121 37.489 67.618 1.00 83.92 352 ARG A O 1
ATOM 696 N N . SER A 1 115 ? 22.319 37.282 67.066 1.00 82.88 353 SER A N 1
ATOM 697 C CA . SER A 1 115 ? 22.521 38.649 66.580 1.00 81.73 353 SER A CA 1
ATOM 698 C C . SER A 1 115 ? 21.469 39.121 65.532 1.00 80.98 353 SER A C 1
ATOM 699 O O . SER A 1 115 ? 20.800 40.142 65.739 1.00 80.90 353 SER A O 1
ATOM 702 N N . HIS A 1 116 ? 21.324 38.376 64.430 1.00 79.72 354 HIS A N 1
ATOM 703 C CA . HIS A 1 116 ? 20.381 38.718 63.354 1.00 78.38 354 HIS A CA 1
ATOM 704 C C . HIS A 1 116 ? 18.904 38.556 63.781 1.00 77.51 354 HIS A C 1
ATOM 705 O O . HIS A 1 116 ? 18.442 37.444 64.069 1.00 77.63 354 HIS A O 1
ATOM 707 N N . VAL A 1 117 ? 18.172 39.674 63.798 1.00 76.13 355 VAL A N 1
ATOM 708 C CA . VAL A 1 117 ? 16.848 39.772 64.453 1.00 74.45 355 VAL A CA 1
ATOM 709 C C . VAL A 1 117 ? 15.593 39.443 63.608 1.00 73.36 355 VAL A C 1
ATOM 710 O O . VAL A 1 117 ? 14.569 39.033 64.159 1.00 73.46 355 VAL A O 1
ATOM 714 N N . GLY A 1 118 ? 15.662 39.618 62.292 1.00 71.76 356 GLY A N 1
ATOM 715 C CA . GLY A 1 118 ? 14.469 39.484 61.456 1.00 69.99 356 GLY A CA 1
ATOM 716 C C . GLY A 1 118 ? 14.140 38.088 60.945 1.00 68.68 356 GLY A C 1
ATOM 717 O O . GLY A 1 118 ? 13.455 37.944 59.934 1.00 68.42 356 GLY A O 1
ATOM 718 N N . VAL A 1 119 ? 14.612 37.065 61.651 1.00 67.36 357 VAL A N 1
ATOM 719 C CA . VAL A 1 119 ? 14.450 35.673 61.235 1.00 66.08 357 VAL A CA 1
ATOM 720 C C . VAL A 1 119 ? 13.016 35.164 61.466 1.00 65.71 357 VAL A C 1
ATOM 721 O O . VAL A 1 119 ? 12.335 34.753 60.521 1.00 65.68 357 VAL A O 1
ATOM 725 N N . ALA A 1 120 ? 12.555 35.202 62.711 1.00 65.06 358 ALA A N 1
ATOM 726 C CA . ALA A 1 120 ? 11.167 34.886 63.015 1.00 64.53 358 ALA A CA 1
ATOM 727 C C . ALA A 1 120 ? 10.222 35.568 62.017 1.00 64.33 358 ALA A C 1
ATOM 728 O O . ALA A 1 120 ? 9.361 34.914 61.430 1.00 64.43 358 ALA A O 1
ATOM 730 N N . ALA A 1 121 ? 10.409 36.872 61.819 1.00 63.89 359 ALA A N 1
ATOM 731 C CA . ALA A 1 121 ? 9.604 37.648 60.888 1.00 63.67 359 ALA A CA 1
ATOM 732 C C . ALA A 1 121 ? 9.717 37.085 59.480 1.00 63.76 359 ALA A C 1
ATOM 733 O O . ALA A 1 121 ? 8.705 36.763 58.847 1.00 63.53 359 ALA A O 1
ATOM 735 N N . LYS A 1 122 ? 10.956 36.960 59.005 1.00 63.80 360 LYS A N 1
ATOM 736 C CA . LYS A 1 122 ? 11.231 36.541 57.632 1.00 63.79 360 LYS A CA 1
ATOM 737 C C . LYS A 1 122 ? 10.633 35.193 57.322 1.00 63.82 360 LYS A C 1
ATOM 738 O O . LYS A 1 122 ? 10.033 35.030 56.274 1.00 63.74 360 LYS A O 1
ATOM 744 N N . ILE A 1 123 ? 10.783 34.231 58.229 1.00 63.95 361 ILE A N 1
ATOM 745 C CA . ILE A 1 123 ? 10.260 32.907 57.962 1.00 64.27 361 ILE A CA 1
ATOM 746 C C . ILE A 1 123 ? 8.728 32.945 57.980 1.00 64.68 361 ILE A C 1
ATOM 747 O O . ILE A 1 123 ? 8.064 32.260 57.191 1.00 64.92 361 ILE A O 1
ATOM 752 N N . PHE A 1 124 ? 8.170 33.759 58.873 1.00 64.93 362 PHE A N 1
ATOM 753 C CA . PHE A 1 124 ? 6.728 33.948 58.925 1.00 65.26 362 PHE A CA 1
ATOM 754 C C . PHE A 1 124 ? 6.217 34.520 57.628 1.00 65.42 362 PHE A C 1
ATOM 755 O O . PHE A 1 124 ? 5.251 34.014 57.069 1.00 65.78 362 PHE A O 1
ATOM 763 N N . ARG A 1 125 ? 6.878 35.586 57.179 1.00 65.43 363 ARG A N 1
ATOM 764 C CA . ARG A 1 125 ? 6.557 36.287 55.947 1.00 65.31 363 ARG A CA 1
ATOM 765 C C . ARG A 1 125 ? 6.588 35.342 54.760 1.00 64.90 363 ARG A C 1
ATOM 766 O O . ARG A 1 125 ? 5.681 35.351 53.928 1.00 65.08 363 ARG A O 1
ATOM 774 N N . THR A 1 126 ? 7.627 34.518 54.692 1.00 64.31 364 THR A N 1
ATOM 775 C CA . THR A 1 126 ? 7.859 33.704 53.520 1.00 63.88 364 THR A CA 1
ATOM 776 C C . THR A 1 126 ? 6.911 32.540 53.473 1.00 63.48 364 THR A C 1
ATOM 777 O O . THR A 1 126 ? 6.453 32.162 52.394 1.00 63.35 364 THR A O 1
ATOM 781 N N . LEU A 1 127 ? 6.626 31.957 54.635 1.00 63.19 365 LEU A N 1
ATOM 782 C CA . LEU A 1 127 ? 5.669 30.851 54.691 1.00 62.91 365 LEU A CA 1
ATOM 783 C C . LEU A 1 127 ? 4.248 31.357 54.456 1.00 63.32 365 LEU A C 1
ATOM 784 O O . LEU A 1 127 ? 3.435 30.672 53.837 1.00 63.28 365 LEU A O 1
ATOM 789 N N . ALA A 1 128 ? 3.981 32.580 54.920 1.00 63.73 366 ALA A N 1
ATOM 790 C CA . ALA A 1 128 ? 2.735 33.291 54.641 1.00 64.17 366 ALA A CA 1
ATOM 791 C C . ALA A 1 128 ? 2.444 33.433 53.139 1.00 64.67 366 ALA A C 1
ATOM 792 O O . ALA A 1 128 ? 1.324 33.154 52.695 1.00 64.83 366 ALA A O 1
ATOM 794 N N . GLU A 1 129 ? 3.435 33.874 52.362 1.00 64.97 367 GLU A N 1
ATOM 795 C CA . GLU A 1 129 ? 3.259 34.006 50.914 1.00 65.47 367 GLU A CA 1
ATOM 796 C C . GLU A 1 129 ? 2.700 32.725 50.305 1.00 65.38 367 GLU A C 1
ATOM 797 O O . GLU A 1 129 ? 1.740 32.762 49.529 1.00 65.60 367 GLU A O 1
ATOM 803 N N . GLU A 1 130 ? 3.270 31.589 50.691 1.00 65.05 368 GLU A N 1
ATOM 804 C CA . GLU A 1 130 ? 2.819 30.321 50.157 1.00 64.77 368 GLU A CA 1
ATOM 805 C C . GLU A 1 130 ? 1.562 29.835 50.869 1.00 64.91 368 GLU A C 1
ATOM 806 O O . GLU A 1 130 ? 1.063 28.747 50.577 1.00 65.16 368 GLU A O 1
ATOM 812 N N . GLY A 1 131 ? 1.049 30.649 51.790 1.00 64.83 369 GLY A N 1
ATOM 813 C CA . GLY A 1 131 ? -0.209 30.363 52.483 1.00 64.78 369 GLY A CA 1
ATOM 814 C C . GLY A 1 131 ? -0.117 29.176 53.413 1.00 64.75 369 GLY A C 1
ATOM 815 O O . GLY A 1 131 ? -1.084 28.444 53.602 1.00 64.67 369 GLY A O 1
ATOM 816 N N . ILE A 1 132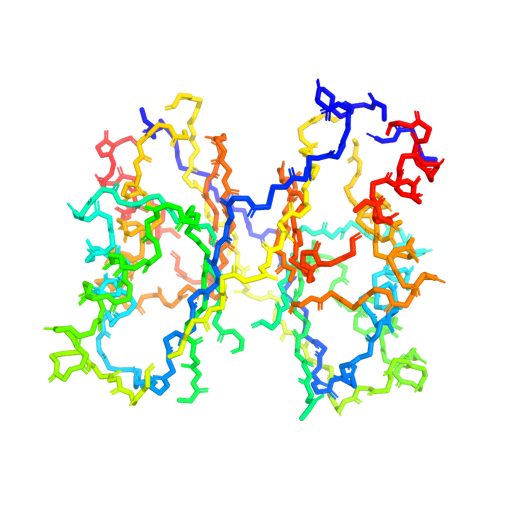 ? 1.056 28.981 53.999 1.00 64.96 370 ILE A N 1
ATOM 817 C CA . ILE A 1 132 ? 1.272 27.808 54.823 1.00 65.15 370 ILE A CA 1
ATOM 818 C C . ILE A 1 132 ? 1.377 28.140 56.300 1.00 65.59 370 ILE A C 1
ATOM 819 O O . ILE A 1 132 ? 2.371 28.691 56.776 1.00 66.27 370 ILE A O 1
ATOM 824 N N . ASN A 1 133 ? 0.284 27.837 56.994 1.00 65.78 371 ASN A N 1
ATOM 825 C CA . ASN A 1 133 ? 0.064 28.164 58.399 1.00 65.70 371 ASN A CA 1
ATOM 826 C C . ASN A 1 133 ? 1.133 27.620 59.355 1.00 65.44 371 ASN A C 1
ATOM 827 O O . ASN A 1 133 ? 1.383 26.412 59.386 1.00 65.83 371 ASN A O 1
ATOM 832 N N . ILE A 1 134 ? 1.769 28.509 60.117 1.00 65.03 372 ILE A N 1
ATOM 833 C CA . ILE A 1 134 ? 2.717 28.088 61.152 1.00 64.59 372 ILE A CA 1
ATOM 834 C C . ILE A 1 134 ? 1.958 27.759 62.421 1.00 64.20 372 ILE A C 1
ATOM 835 O O . ILE A 1 134 ? 1.317 28.625 62.999 1.00 64.07 372 ILE A O 1
ATOM 840 N N . GLN A 1 135 ? 2.042 26.511 62.864 1.00 63.97 373 GLN A N 1
ATOM 841 C CA . GLN A 1 135 ? 1.264 26.074 64.014 1.00 63.43 373 GLN A CA 1
ATOM 842 C C . GLN A 1 135 ? 1.976 26.332 65.299 1.00 63.91 373 GLN A C 1
ATOM 843 O O . GLN A 1 135 ? 1.350 26.668 66.286 1.00 63.98 373 GLN A O 1
ATOM 857 N N . ILE A 1 137 ? 6.045 27.813 66.863 1.00 64.57 375 ILE A N 1
ATOM 858 C CA . ILE A 1 137 ? 7.393 28.315 66.625 1.00 63.91 375 ILE A CA 1
ATOM 859 C C . ILE A 1 137 ? 8.224 28.279 67.908 1.00 63.85 375 ILE A C 1
ATOM 860 O O . ILE A 1 137 ? 7.685 28.414 69.010 1.00 64.28 375 ILE A O 1
ATOM 865 N N . SER A 1 138 ? 9.526 28.047 67.758 1.00 63.42 376 SER A N 1
ATOM 866 C CA . SER A 1 138 ? 10.468 28.173 68.859 1.00 63.10 376 SER A CA 1
ATOM 867 C C . SER A 1 138 ? 11.802 28.657 68.325 1.00 62.51 376 SER A C 1
ATOM 868 O O . SER A 1 138 ? 12.260 28.258 67.244 1.00 62.35 376 SER A O 1
ATOM 871 N N . THR A 1 139 ? 12.424 29.516 69.115 1.00 61.92 377 THR A N 1
ATOM 872 C CA . THR A 1 139 ? 13.617 30.203 68.696 1.00 61.03 377 THR A CA 1
ATOM 873 C C . THR A 1 139 ? 14.757 29.979 69.690 1.00 60.60 377 THR A C 1
ATOM 874 O O . THR A 1 139 ? 14.550 29.514 70.816 1.00 60.16 377 THR A O 1
ATOM 878 N N . SER A 1 140 ? 15.964 30.290 69.237 1.00 60.17 378 SER A N 1
ATOM 879 C CA . SER A 1 140 ? 17.177 30.165 70.028 1.00 59.78 378 SER A CA 1
ATOM 880 C C . SER A 1 140 ? 18.337 30.755 69.227 1.00 59.25 378 SER A C 1
ATOM 881 O O . SER A 1 140 ? 18.174 31.116 68.055 1.00 59.25 378 SER A O 1
ATOM 884 N N . GLU A 1 141 ? 19.501 30.860 69.863 1.00 58.63 379 GLU A N 1
ATOM 885 C CA . GLU A 1 141 ? 20.689 31.336 69.190 1.00 58.09 379 GLU A CA 1
ATOM 886 C C . GLU A 1 141 ? 21.004 30.408 68.022 1.00 57.98 379 GLU A C 1
ATOM 887 O O . GLU A 1 141 ? 21.202 30.866 66.906 1.00 58.27 379 GLU A O 1
ATOM 889 N N . ILE A 1 142 ? 20.992 29.101 68.272 1.00 57.75 380 ILE A N 1
ATOM 890 C CA . ILE A 1 142 ? 21.409 28.116 67.274 1.00 57.24 380 ILE A CA 1
ATOM 891 C C . ILE A 1 142 ? 20.379 27.839 66.159 1.00 57.00 380 I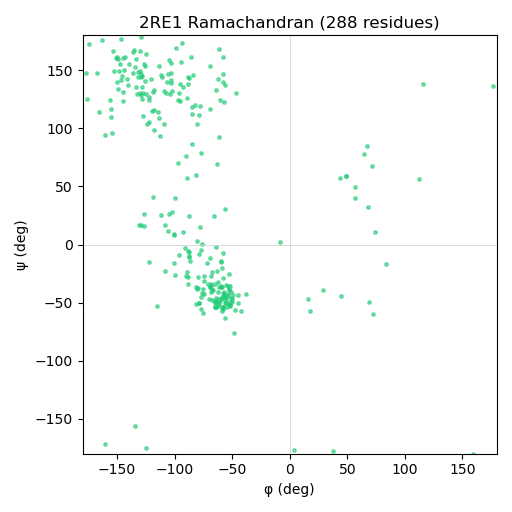LE A C 1
ATOM 892 O O . ILE A 1 142 ? 20.772 27.721 65.005 1.00 57.34 380 ILE A O 1
ATOM 894 N N . LYS A 1 143 ? 19.086 27.733 66.497 1.00 56.72 381 LYS A N 1
ATOM 895 C CA . LYS A 1 143 ? 18.019 27.306 65.548 1.00 56.21 381 LYS A CA 1
ATOM 896 C C . LYS A 1 143 ? 16.727 28.095 65.697 1.00 55.89 381 LYS A C 1
ATOM 897 O O . LYS A 1 143 ? 16.428 28.635 66.763 1.00 55.86 381 LYS A O 1
ATOM 899 N N . VAL A 1 144 ? 15.950 28.142 64.626 1.00 55.49 382 VAL A N 1
ATOM 900 C CA . VAL A 1 144 ? 14.573 28.621 64.701 1.00 55.50 382 VAL A CA 1
ATOM 901 C C . VAL A 1 144 ? 13.693 27.574 64.005 1.00 55.61 382 VAL A C 1
ATOM 902 O O . VAL A 1 144 ? 14.007 27.167 62.882 1.00 55.65 382 VAL A O 1
ATOM 906 N N . SER A 1 145 ? 12.611 27.139 64.664 1.00 55.35 383 SER A N 1
ATOM 907 C CA . SER A 1 145 ? 11.811 26.007 64.167 1.00 55.19 383 SER A CA 1
ATOM 908 C C . SER A 1 145 ? 10.317 26.253 64.144 1.00 54.99 383 SER A C 1
ATOM 909 O O . SER A 1 145 ? 9.767 26.906 65.041 1.00 54.54 383 SER A O 1
ATOM 912 N N . VAL A 1 146 ? 9.674 25.696 63.114 1.00 54.59 384 VAL A N 1
ATOM 913 C CA . VAL A 1 146 ? 8.226 25.773 62.949 1.00 54.45 384 VAL A CA 1
ATOM 914 C C . VAL A 1 146 ? 7.579 24.401 62.781 1.00 54.33 384 VAL A C 1
ATOM 915 O O . VAL A 1 146 ? 8.136 23.520 62.118 1.00 54.76 384 VAL A O 1
ATOM 919 N N . LEU A 1 147 ? 6.411 24.215 63.392 1.00 53.78 385 LEU A N 1
ATOM 920 C CA . LEU A 1 147 ? 5.594 23.051 63.100 1.00 53.37 385 LEU A CA 1
ATOM 921 C C . LEU A 1 147 ? 4.563 23.422 62.043 1.00 53.28 385 LEU A C 1
ATOM 922 O O . LEU A 1 147 ? 3.812 24.386 62.226 1.00 53.51 385 LEU A O 1
ATOM 927 N N . ILE A 1 148 ? 4.542 22.690 60.931 1.00 52.86 386 ILE A N 1
ATOM 928 C CA . ILE A 1 148 ? 3.502 22.870 59.898 1.00 52.92 386 ILE A CA 1
ATOM 929 C C . ILE A 1 148 ? 2.979 21.521 59.418 1.00 52.91 386 ILE A C 1
ATOM 930 O O . ILE A 1 148 ? 3.585 20.478 59.702 1.00 53.22 386 ILE A O 1
ATOM 935 N N . ASP A 1 149 ? 1.869 21.530 58.687 1.00 52.70 387 ASP A N 1
ATOM 936 C CA . ASP A 1 149 ? 1.376 20.297 58.090 1.00 53.02 387 ASP A CA 1
ATOM 937 C C . ASP A 1 149 ? 2.413 19.653 57.177 1.00 53.39 387 ASP A C 1
ATOM 938 O O . ASP A 1 149 ? 3.104 20.336 56.422 1.00 53.50 387 ASP A O 1
ATOM 943 N N . GLU A 1 150 ? 2.517 18.333 57.238 1.00 53.91 388 GLU A N 1
ATOM 944 C CA . GLU A 1 150 ? 3.539 17.625 56.467 1.00 54.53 388 GLU A CA 1
ATOM 945 C C . GLU A 1 150 ? 3.480 17.919 54.967 1.00 55.49 388 GLU A C 1
ATOM 946 O O . GLU A 1 150 ? 4.527 17.989 54.311 1.00 56.58 388 GLU A O 1
ATOM 952 N N . LYS A 1 151 ? 2.285 18.116 54.420 1.00 55.72 389 LYS A N 1
ATOM 953 C CA . LYS A 1 151 ? 2.172 18.327 52.983 1.00 56.15 389 LYS A CA 1
ATOM 954 C C . LYS A 1 151 ? 2.945 19.539 52.470 1.00 56.70 389 LYS A C 1
ATOM 955 O O . LYS A 1 151 ? 3.176 19.652 51.267 1.00 56.17 389 LYS A O 1
ATOM 961 N N . TYR A 1 152 ? 3.361 20.417 53.391 1.00 57.69 390 TYR A N 1
ATOM 962 C CA . TYR A 1 152 ? 4.119 21.639 53.062 1.00 58.98 390 TYR A CA 1
ATOM 963 C C . TYR A 1 152 ? 5.631 21.491 53.229 1.00 60.35 390 TYR A C 1
ATOM 964 O O . TYR A 1 152 ? 6.397 22.409 52.911 1.00 60.04 390 TYR A O 1
ATOM 981 N N . GLU A 1 154 ? 8.348 19.978 51.867 1.00 61.28 392 GLU A N 1
ATOM 982 C CA . GLU A 1 154 ? 9.251 20.271 50.775 1.00 59.75 392 GLU A CA 1
ATOM 983 C C . GLU A 1 154 ? 9.130 21.741 50.384 1.00 59.17 392 GLU A C 1
ATOM 984 O O . GLU A 1 154 ? 10.099 22.493 50.442 1.00 59.34 392 GLU A O 1
ATOM 990 N N . LEU A 1 155 ? 7.923 22.160 50.039 1.00 58.16 393 LEU A N 1
ATOM 991 C CA . LEU A 1 155 ? 7.653 23.557 49.753 1.00 57.03 393 LEU A CA 1
ATOM 992 C C . LEU A 1 155 ? 8.333 24.478 50.764 1.00 56.84 393 LEU A C 1
ATOM 993 O O . LEU A 1 155 ? 9.140 25.325 50.399 1.00 57.11 393 LEU A O 1
ATOM 998 N N . ALA A 1 156 ? 8.029 24.300 52.042 1.00 56.38 394 ALA A N 1
ATOM 999 C CA . ALA A 1 156 ? 8.588 25.174 53.047 1.00 55.91 394 ALA A CA 1
ATOM 1000 C C . ALA A 1 156 ? 10.101 25.131 52.992 1.00 55.96 394 ALA A C 1
ATOM 1001 O O . ALA A 1 156 ? 10.748 26.171 53.085 1.00 55.99 394 ALA A O 1
ATOM 1003 N N . THR A 1 157 ? 10.666 23.936 52.823 1.00 55.98 395 THR A N 1
ATOM 1004 C CA . THR A 1 157 ? 12.113 23.791 52.846 1.00 56.17 395 THR A CA 1
ATOM 1005 C C . THR A 1 157 ? 12.668 24.595 51.708 1.00 56.21 395 THR A C 1
ATOM 1006 O O . THR A 1 157 ? 13.664 25.277 51.867 1.00 56.49 395 THR A O 1
ATOM 1010 N N . ARG A 1 158 ? 11.993 24.538 50.569 1.00 56.30 396 ARG A N 1
ATOM 1011 C CA . ARG A 1 158 ? 12.508 25.146 49.350 1.00 56.48 396 ARG A CA 1
ATOM 1012 C C . ARG A 1 158 ? 12.305 26.644 49.380 1.00 56.79 396 ARG A C 1
ATOM 1013 O O . ARG A 1 158 ? 13.216 27.406 49.068 1.00 56.88 396 ARG A O 1
ATOM 1021 N N . VAL A 1 159 ? 11.112 27.057 49.782 1.00 57.31 397 VAL A N 1
ATOM 1022 C CA . VAL A 1 159 ? 10.808 28.458 50.008 1.00 57.86 397 VAL A CA 1
ATOM 1023 C C . VAL A 1 159 ? 11.830 29.116 50.941 1.00 57.93 397 VAL A C 1
ATOM 1024 O O . VAL A 1 159 ? 12.411 30.137 50.590 1.00 58.03 397 VAL A O 1
ATOM 1028 N N . LEU A 1 160 ? 12.047 28.518 52.111 1.00 58.09 398 LEU A N 1
ATOM 1029 C CA . LEU A 1 160 ? 12.980 29.043 53.100 1.00 58.38 398 LEU A CA 1
ATOM 1030 C C . LEU A 1 160 ? 14.421 29.028 52.601 1.00 58.74 398 LEU A C 1
ATOM 1031 O O . LEU A 1 160 ? 15.135 30.039 52.696 1.00 58.64 398 LEU A O 1
ATOM 1036 N N . HIS A 1 161 ? 14.839 27.888 52.055 1.00 59.07 399 HIS A N 1
ATOM 1037 C CA . HIS A 1 161 ? 16.171 27.747 51.454 1.00 59.46 399 HIS A CA 1
ATOM 1038 C C . HIS A 1 161 ? 16.472 28.889 50.476 1.00 59.52 399 HIS A C 1
ATOM 1039 O O . HIS A 1 161 ? 17.576 29.446 50.492 1.00 59.40 399 HIS A O 1
ATOM 1046 N N . LYS A 1 162 ? 15.481 29.236 49.646 1.00 59.72 400 LYS A N 1
ATOM 1047 C CA . LYS A 1 162 ? 15.578 30.359 48.710 1.00 59.79 400 LYS A CA 1
ATOM 1048 C C . LYS A 1 162 ? 15.698 31.648 49.492 1.00 59.64 400 LYS A C 1
ATOM 1049 O O . LYS A 1 162 ? 16.632 32.416 49.293 1.00 59.57 400 LYS A O 1
ATOM 1055 N N . ALA A 1 163 ? 14.750 31.848 50.402 1.00 59.51 401 ALA A N 1
ATOM 1056 C CA . ALA A 1 163 ? 14.644 33.061 51.188 1.00 59.65 401 ALA A CA 1
ATOM 1057 C C . ALA A 1 163 ? 15.940 33.447 51.915 1.00 59.94 401 ALA A C 1
ATOM 1058 O O . ALA A 1 163 ? 16.155 34.617 52.220 1.00 59.65 401 ALA A O 1
ATOM 1060 N N . PHE A 1 164 ? 16.792 32.463 52.195 1.00 60.58 402 PHE A N 1
ATOM 1061 C CA . PHE A 1 164 ? 18.054 32.707 52.906 1.00 61.13 402 PHE A CA 1
ATOM 1062 C C . PHE A 1 164 ? 19.282 32.489 52.028 1.00 61.82 402 PHE A C 1
ATOM 1063 O O . PHE A 1 164 ? 20.377 32.211 52.546 1.00 62.21 402 PHE A O 1
ATOM 1071 N N . ASN A 1 165 ? 19.092 32.638 50.712 1.00 62.20 403 ASN A N 1
ATOM 1072 C CA . ASN A 1 165 ? 20.150 32.449 49.718 1.00 62.62 403 ASN A CA 1
ATOM 1073 C C . ASN A 1 165 ? 20.994 31.212 50.012 1.00 62.51 403 ASN A C 1
ATOM 1074 O O . ASN A 1 165 ? 22.208 31.308 50.183 1.00 62.54 403 ASN A O 1
ATOM 1079 N N . LEU A 1 166 ? 20.338 30.057 50.083 1.00 62.59 404 LEU A N 1
ATOM 1080 C CA . LEU A 1 166 ? 20.979 28.792 50.477 1.00 62.63 404 LEU A CA 1
ATOM 1081 C C . LEU A 1 166 ? 21.349 28.746 51.981 1.00 62.66 404 LEU A C 1
ATOM 1082 O O . LEU A 1 166 ? 20.505 28.508 52.860 1.00 62.33 404 LEU A O 1
ATOM 1087 N N . ASP B 1 8 ? 18.361 11.845 87.047 1.00 63.56 246 ASP B N 1
ATOM 1088 C CA . ASP B 1 8 ? 18.473 12.656 85.803 1.00 64.19 246 ASP B CA 1
ATOM 1089 C C . ASP B 1 8 ? 19.677 13.609 85.858 1.00 64.55 246 ASP B C 1
ATOM 1090 O O . ASP B 1 8 ? 19.619 14.680 86.498 1.00 64.95 246 ASP B O 1
ATOM 1092 N N . ASP B 1 9 ? 20.756 13.198 85.168 1.00 64.33 247 ASP B N 1
ATOM 1093 C CA . ASP B 1 9 ? 22.025 13.931 85.050 1.00 63.14 247 ASP B CA 1
ATOM 1094 C C . ASP B 1 9 ? 21.898 15.092 84.058 1.00 62.73 247 ASP B C 1
ATOM 1095 O O . ASP B 1 9 ? 22.820 15.880 83.900 1.00 62.66 247 ASP B O 1
ATOM 1097 N N . ASN B 1 10 ? 20.742 15.206 83.410 1.00 62.10 248 ASN B N 1
ATOM 1098 C CA . ASN B 1 10 ? 20.577 16.086 82.255 1.00 61.80 248 ASN B CA 1
ATOM 1099 C C . ASN B 1 10 ? 20.924 17.557 82.438 1.00 61.55 248 ASN B C 1
ATOM 1100 O O . ASN B 1 10 ? 21.475 18.179 81.515 1.00 61.33 248 ASN B O 1
ATOM 1113 N N . GLU B 1 12 ? 23.139 18.765 84.430 1.00 58.29 250 GLU B N 1
ATOM 1114 C CA . GLU B 1 12 ? 24.599 18.754 84.393 1.00 57.17 250 GLU B CA 1
ATOM 1115 C C . GLU B 1 12 ? 25.182 18.694 82.976 1.00 56.62 250 GLU B C 1
ATOM 1116 O O . GLU B 1 12 ? 26.193 19.330 82.684 1.00 56.50 250 GLU B O 1
ATOM 1122 N N . ARG B 1 13 ? 24.543 17.916 82.108 1.00 56.16 251 ARG B N 1
ATOM 1123 C CA . ARG B 1 13 ? 24.972 17.750 80.720 1.00 55.70 251 ARG B CA 1
ATOM 1124 C C . ARG B 1 13 ? 24.768 19.008 79.881 1.00 55.62 251 ARG B C 1
ATOM 1125 O O . ARG B 1 13 ? 25.301 19.129 78.788 1.00 55.54 251 ARG B O 1
ATOM 1133 N N . ALA B 1 14 ? 24.032 19.958 80.433 1.00 55.76 252 ALA B N 1
ATOM 1134 C CA . ALA B 1 14 ? 23.519 21.089 79.695 1.00 56.00 252 ALA B CA 1
ATOM 1135 C C . ALA B 1 14 ? 24.513 22.009 78.979 1.00 56.19 252 ALA B C 1
ATOM 1136 O O . ALA B 1 14 ? 24.073 22.895 78.241 1.00 57.27 252 ALA B O 1
ATOM 1138 N N . ALA B 1 15 ? 25.820 21.858 79.153 1.00 55.46 253 ALA B N 1
ATOM 1139 C CA . ALA B 1 15 ? 26.741 22.763 78.412 1.00 55.09 253 ALA B CA 1
ATOM 1140 C C . ALA B 1 15 ? 26.654 24.204 78.934 1.00 54.77 253 ALA B C 1
ATOM 1141 O O . ALA B 1 15 ? 27.683 24.847 79.192 1.00 54.65 253 ALA B O 1
ATOM 1143 N N . VAL B 1 16 ? 25.427 24.715 79.047 1.00 54.21 254 VAL B N 1
ATOM 1144 C CA . VAL B 1 16 ? 25.144 25.776 80.005 1.00 53.91 254 VAL B CA 1
ATOM 1145 C C . VAL B 1 16 ? 24.218 25.186 81.065 1.00 53.50 254 VAL B C 1
ATOM 1146 O O . VAL B 1 16 ? 22.997 25.133 80.898 1.00 53.42 254 VAL B O 1
ATOM 1150 N N . THR B 1 17 ? 24.846 24.700 82.131 1.00 53.07 255 THR B N 1
ATOM 1151 C CA . THR B 1 17 ? 24.167 24.184 83.303 1.00 52.59 255 THR B CA 1
ATOM 1152 C C . THR B 1 17 ? 23.728 25.391 84.117 1.00 52.32 255 THR B C 1
ATOM 1153 O O . THR B 1 17 ? 24.559 26.122 84.677 1.00 52.36 255 THR B O 1
ATOM 1157 N N . GLY B 1 18 ? 22.423 25.592 84.176 1.00 51.74 256 GLY B N 1
ATOM 1158 C CA . GLY B 1 18 ? 21.872 26.647 84.993 1.00 51.55 256 GLY B CA 1
ATOM 1159 C C . GLY B 1 18 ? 20.480 27.043 84.559 1.00 51.73 256 GLY B C 1
ATOM 1160 O O . GLY B 1 18 ? 19.893 26.480 83.606 1.00 51.81 256 GLY B O 1
ATOM 1161 N N . ILE B 1 19 ? 19.939 28.009 85.282 1.00 51.60 257 ILE B N 1
ATOM 1162 C CA . ILE B 1 19 ? 18.681 28.601 84.901 1.00 51.93 257 ILE B CA 1
ATOM 1163 C C . ILE B 1 19 ? 18.865 30.106 84.881 1.00 51.91 257 ILE B C 1
ATOM 1164 O O . ILE B 1 19 ? 19.322 30.687 85.843 1.00 52.16 257 ILE B O 1
ATOM 1169 N N . ALA B 1 20 ? 18.544 30.720 83.755 1.00 52.36 258 ALA B N 1
ATOM 1170 C CA . ALA B 1 20 ? 18.616 32.159 83.637 1.00 52.84 258 ALA B CA 1
ATOM 1171 C C . ALA B 1 20 ? 17.297 32.766 84.105 1.00 53.34 258 ALA B C 1
ATOM 1172 O O . ALA B 1 20 ? 16.217 32.197 83.874 1.00 53.91 258 ALA B O 1
ATOM 1174 N N . PHE B 1 21 ? 17.397 33.912 84.771 1.00 53.67 259 PHE B N 1
ATOM 1175 C CA . PHE B 1 21 ? 16.236 34.704 85.150 1.00 53.95 259 PHE B CA 1
ATOM 1176 C C . PHE B 1 21 ? 16.389 36.090 84.540 1.00 54.73 259 PHE B C 1
ATOM 1177 O O . PHE B 1 21 ? 17.403 36.765 84.760 1.00 54.67 259 PHE B O 1
ATOM 1185 N N . ASP B 1 22 ? 15.390 36.508 83.764 1.00 55.69 260 ASP B N 1
ATOM 1186 C CA . ASP B 1 22 ? 15.435 37.814 83.097 1.00 56.68 260 ASP B CA 1
ATOM 1187 C C . ASP B 1 22 ? 14.223 38.687 83.431 1.00 57.47 260 ASP B C 1
ATOM 1188 O O . ASP B 1 22 ? 13.131 38.471 82.901 1.00 57.52 260 ASP B O 1
ATOM 1193 N N . LYS B 1 23 ? 14.427 39.670 84.311 1.00 58.58 261 LYS B N 1
ATOM 1194 C CA . LYS B 1 23 ? 13.348 40.578 84.719 1.00 59.49 261 LYS B CA 1
ATOM 1195 C C . LYS B 1 23 ? 13.292 41.762 83.755 1.00 60.02 261 LYS B C 1
ATOM 1196 O O . LYS B 1 23 ? 12.388 42.594 83.812 1.00 60.34 261 LYS B O 1
ATOM 1202 N N . ASN B 1 24 ? 14.254 41.804 82.844 1.00 60.64 262 ASN B N 1
ATOM 1203 C CA . ASN B 1 24 ? 14.298 42.817 81.811 1.00 61.21 262 ASN B CA 1
ATOM 1204 C C . ASN B 1 24 ? 13.517 42.339 80.570 1.00 61.83 262 ASN B C 1
ATOM 1205 O O . ASN B 1 24 ? 14.047 42.255 79.461 1.00 62.02 262 ASN B O 1
ATOM 1210 N N . GLN B 1 25 ? 12.243 42.022 80.775 1.00 62.56 263 GLN B N 1
ATOM 1211 C CA . GLN B 1 25 ? 11.374 41.536 79.712 1.00 63.44 263 GLN B CA 1
ATOM 1212 C C . GLN B 1 25 ? 9.980 42.100 79.903 1.00 64.51 263 GLN B C 1
ATOM 1213 O O . GLN B 1 25 ? 9.625 42.528 81.003 1.00 64.66 263 GLN B O 1
ATOM 1219 N N . ALA B 1 26 ? 9.188 42.078 78.833 1.00 65.83 264 ALA B N 1
ATOM 1220 C CA . ALA B 1 26 ? 7.789 42.523 78.861 1.00 67.38 264 ALA B CA 1
ATOM 1221 C C . ALA B 1 26 ? 6.928 41.762 77.837 1.00 68.70 264 ALA B C 1
ATOM 1222 O O . ALA B 1 26 ? 7.379 41.504 76.709 1.00 69.25 264 ALA B O 1
ATOM 1224 N N . ARG B 1 27 ? 5.695 41.409 78.223 1.00 69.69 265 ARG B N 1
ATOM 1225 C CA . ARG B 1 27 ? 4.800 40.601 77.361 1.00 70.44 265 ARG B CA 1
ATOM 1226 C C . ARG B 1 27 ? 3.803 41.449 76.570 1.00 71.19 265 ARG B C 1
ATOM 1227 O O . ARG B 1 27 ? 3.048 42.234 77.146 1.00 71.30 265 ARG B O 1
ATOM 1235 N N . ILE B 1 28 ? 3.809 41.285 75.253 1.00 72.06 266 ILE B N 1
ATOM 1236 C CA . ILE B 1 28 ? 2.843 41.954 74.400 1.00 73.11 266 ILE B CA 1
ATOM 1237 C C . ILE B 1 28 ? 1.789 40.966 73.945 1.00 73.80 266 ILE B C 1
ATOM 1238 O O . ILE B 1 28 ? 2.112 39.890 73.444 1.00 74.06 266 ILE B O 1
ATOM 1243 N N . ASN B 1 29 ? 0.528 41.340 74.121 1.00 74.89 267 ASN B N 1
ATOM 1244 C CA . ASN B 1 29 ? -0.583 40.539 73.626 1.00 76.00 267 ASN B CA 1
ATOM 1245 C C . ASN B 1 29 ? -1.421 41.281 72.597 1.00 76.63 267 ASN B C 1
ATOM 1246 O O . ASN B 1 29 ? -2.290 42.087 72.958 1.00 76.81 267 ASN B O 1
ATOM 1251 N N . VAL B 1 30 ? -1.161 41.014 71.317 1.00 77.37 268 VAL B N 1
ATOM 1252 C CA . VAL B 1 30 ? -1.952 41.625 70.240 1.00 78.26 268 VAL B CA 1
ATOM 1253 C C . VAL B 1 30 ? -3.267 40.869 70.048 1.00 78.92 268 VAL B C 1
ATOM 1254 O O . VAL B 1 30 ? -3.299 39.781 69.470 1.00 78.99 268 VAL B O 1
ATOM 1258 N N . ARG B 1 31 ? -4.349 41.459 70.545 1.00 79.89 269 ARG B N 1
ATOM 1259 C CA . ARG B 1 31 ? -5.639 40.783 70.604 1.00 80.82 269 ARG B CA 1
ATOM 1260 C C . ARG B 1 31 ? -6.523 41.109 69.392 1.00 81.52 269 ARG B C 1
ATOM 1261 O O . ARG B 1 31 ? -6.330 42.137 68.725 1.00 81.87 269 ARG B O 1
ATOM 1263 N N . GLY B 1 32 ? -7.475 40.217 69.105 1.00 82.08 270 GLY B N 1
ATOM 1264 C CA . GLY B 1 32 ? -8.462 40.413 68.040 1.00 82.43 270 GLY B CA 1
ATOM 1265 C C . GLY B 1 32 ? -7.854 40.461 66.657 1.00 82.77 270 GLY B C 1
ATOM 1266 O O . GLY B 1 32 ? -7.683 41.537 66.087 1.00 82.81 270 GLY B O 1
ATOM 1267 N N . VAL B 1 33 ? -7.525 39.290 66.121 1.00 83.20 271 VAL B N 1
ATOM 1268 C CA . VAL B 1 33 ? -6.900 39.189 64.804 1.00 83.60 271 VAL B CA 1
ATOM 1269 C C . VAL B 1 33 ? -7.702 38.258 63.883 1.00 83.95 271 VAL B C 1
ATOM 1270 O O . VAL B 1 33 ? -8.051 37.142 64.283 1.00 83.84 271 VAL B O 1
ATOM 1274 N N . PRO B 1 34 ? -8.016 38.728 62.656 1.00 84.39 272 PRO B N 1
ATOM 1275 C CA . PRO B 1 34 ? -8.660 37.895 61.638 1.00 84.74 272 PRO B CA 1
ATOM 1276 C C . PRO B 1 34 ? -7.647 37.082 60.827 1.00 85.12 272 PRO B C 1
ATOM 1277 O O . PRO B 1 34 ? -6.459 37.419 60.808 1.00 85.12 272 PRO B O 1
ATOM 1281 N N . ASP B 1 35 ? -8.124 36.032 60.155 1.00 85.64 273 ASP B N 1
ATOM 1282 C CA . ASP B 1 35 ? -7.257 35.093 59.424 1.00 86.05 273 ASP B CA 1
ATOM 1283 C C . ASP B 1 35 ? -7.186 35.334 57.907 1.00 86.30 273 ASP B C 1
ATOM 1284 O O . ASP B 1 35 ? -7.181 34.374 57.132 1.00 86.41 273 ASP B O 1
ATOM 1289 N N . LYS B 1 36 ? -7.131 36.601 57.485 1.00 86.69 274 LYS B N 1
ATOM 1290 C CA . LYS B 1 36 ? -6.953 36.931 56.051 1.00 87.07 274 LYS B CA 1
ATOM 1291 C C . LYS B 1 36 ? -5.555 37.549 55.815 1.00 87.01 274 LYS B C 1
ATOM 1292 O O . LYS B 1 36 ? -5.095 38.337 56.648 1.00 86.73 274 LYS B O 1
ATOM 1298 N N . PRO B 1 37 ? -4.918 37.250 54.650 1.00 87.10 275 PRO B N 1
ATOM 1299 C CA . PRO B 1 37 ? -3.476 37.148 54.401 1.00 87.13 275 PRO B CA 1
ATOM 1300 C C . PRO B 1 37 ? -2.492 37.323 55.581 1.00 87.24 275 PRO B C 1
ATOM 1301 O O . PRO B 1 37 ? -2.921 37.439 56.734 1.00 87.30 275 PRO B O 1
ATOM 1305 N N . GLY B 1 38 ? -1.187 37.291 55.286 1.00 87.29 276 GLY B N 1
ATOM 1306 C CA . GLY B 1 38 ? -0.133 37.164 56.311 1.00 87.10 276 GLY B CA 1
ATOM 1307 C C . GLY B 1 38 ? -0.040 38.299 57.314 1.00 87.05 276 GLY B C 1
ATOM 1308 O O . GLY B 1 38 ? 0.938 39.056 57.324 1.00 87.28 276 GLY B O 1
ATOM 1309 N N . VAL B 1 39 ? -1.057 38.388 58.172 1.00 86.76 277 VAL B N 1
ATOM 1310 C CA . VAL B 1 39 ? -1.203 39.469 59.150 1.00 86.25 277 VAL B CA 1
ATOM 1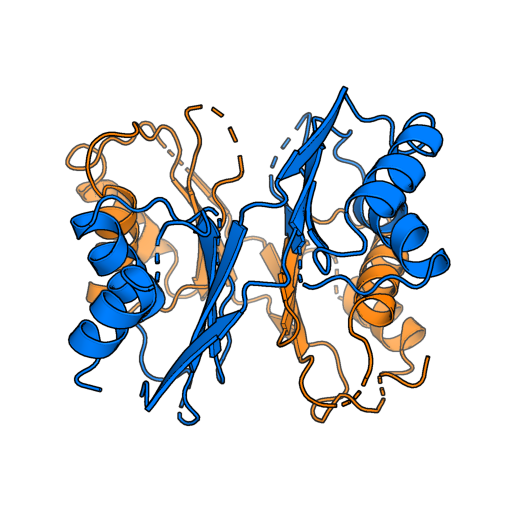311 C C . VAL B 1 39 ? -0.139 39.393 60.259 1.00 85.93 277 VAL B C 1
ATOM 1312 O O . VAL B 1 39 ? 0.364 40.422 60.714 1.00 86.03 277 VAL B O 1
ATOM 1316 N N . ALA B 1 40 ? 0.217 38.172 60.661 1.00 85.26 278 ALA B N 1
ATOM 1317 C CA . ALA B 1 40 ? 1.261 37.948 61.658 1.00 84.61 278 ALA B CA 1
ATOM 1318 C C . ALA B 1 40 ? 2.551 38.677 61.316 1.00 84.13 278 ALA B C 1
ATOM 1319 O O . ALA B 1 40 ? 3.239 39.162 62.209 1.00 84.09 278 ALA B O 1
ATOM 1321 N N . TYR B 1 41 ? 2.875 38.759 60.029 1.00 83.57 279 TYR B N 1
ATOM 1322 C CA . TYR B 1 41 ? 4.102 39.426 59.611 1.00 83.24 279 TYR B CA 1
ATOM 1323 C C . TYR B 1 41 ? 4.092 40.943 59.870 1.00 83.05 279 TYR B C 1
ATOM 1324 O O . TYR B 1 41 ? 5.059 41.490 60.413 1.00 83.08 279 TYR B O 1
ATOM 1333 N N . GLN B 1 42 ? 3.010 41.622 59.488 1.00 82.63 280 GLN B N 1
ATOM 1334 C CA . GLN B 1 42 ? 2.905 43.062 59.737 1.00 82.13 280 GLN B CA 1
ATOM 1335 C C . GLN B 1 42 ? 3.152 43.331 61.213 1.00 81.23 280 GLN B C 1
ATOM 1336 O O . GLN B 1 42 ? 3.761 44.332 61.564 1.00 81.23 280 GLN B O 1
ATOM 1342 N N . ILE B 1 43 ? 2.686 42.406 62.053 1.00 80.29 281 ILE B N 1
ATOM 1343 C CA . ILE B 1 43 ? 2.912 42.412 63.490 1.00 79.34 281 ILE B CA 1
ATOM 1344 C C . ILE B 1 43 ? 4.414 42.452 63.793 1.00 79.12 281 ILE B C 1
ATOM 1345 O O . ILE B 1 43 ? 4.910 43.428 64.364 1.00 78.77 281 ILE B O 1
ATOM 1350 N N . LEU B 1 44 ? 5.124 41.394 63.385 1.00 78.77 282 LEU B N 1
ATOM 1351 C CA . LEU B 1 44 ? 6.520 41.172 63.781 1.00 78.61 282 LEU B CA 1
ATOM 1352 C C . LEU B 1 44 ? 7.529 41.952 62.959 1.00 78.73 282 LEU B C 1
ATOM 1353 O O . LEU B 1 44 ? 8.547 42.383 63.484 1.00 78.98 282 LEU B O 1
ATOM 1358 N N . GLY B 1 45 ? 7.260 42.105 61.668 1.00 78.95 283 GLY B N 1
ATOM 1359 C CA . GLY B 1 45 ? 8.130 42.877 60.781 1.00 79.19 283 GLY B CA 1
ATOM 1360 C C . GLY B 1 45 ? 8.216 44.330 61.207 1.00 79.38 283 GLY B C 1
ATOM 1361 O O . GLY B 1 45 ? 9.249 44.977 61.032 1.00 79.22 283 GLY B O 1
ATOM 1362 N N . ALA B 1 46 ? 7.113 44.829 61.765 1.00 79.61 284 ALA B N 1
ATOM 1363 C CA . ALA B 1 46 ? 7.032 46.172 62.325 1.00 79.72 284 ALA B CA 1
ATOM 1364 C C . ALA B 1 46 ? 7.890 46.267 63.569 1.00 79.75 284 ALA B C 1
ATOM 1365 O O . ALA B 1 46 ? 8.466 47.316 63.859 1.00 79.89 284 ALA B O 1
ATOM 1367 N N . VAL B 1 47 ? 7.968 45.176 64.314 1.00 79.63 285 VAL B N 1
ATOM 1368 C CA . VAL B 1 47 ? 8.791 45.179 65.506 1.00 79.73 285 VAL B CA 1
ATOM 1369 C C . VAL B 1 47 ? 10.268 44.977 65.115 1.00 79.98 285 VAL B C 1
ATOM 1370 O O . VAL B 1 47 ? 11.161 45.608 65.685 1.00 79.83 285 VAL B O 1
ATOM 1374 N N . ALA B 1 48 ? 10.509 44.142 64.107 1.00 80.27 286 ALA B N 1
ATOM 1375 C CA . ALA B 1 48 ? 11.870 43.839 63.658 1.00 80.68 286 ALA B CA 1
ATOM 1376 C C . ALA B 1 48 ? 12.505 44.975 62.863 1.00 81.00 286 ALA B C 1
ATOM 1377 O O . ALA B 1 48 ? 13.733 45.097 62.832 1.00 81.20 286 ALA B O 1
ATOM 1379 N N . ASP B 1 49 ? 11.666 45.782 62.206 1.00 81.23 287 ASP B N 1
ATOM 1380 C CA . ASP B 1 49 ? 12.116 46.977 61.474 1.00 81.21 287 ASP B CA 1
ATOM 1381 C C . ASP B 1 49 ? 12.618 48.057 62.425 1.00 81.04 287 ASP B C 1
ATOM 1382 O O . ASP B 1 49 ? 13.565 48.779 62.110 1.00 81.13 287 ASP B O 1
ATOM 1387 N N . ALA B 1 50 ? 11.976 48.160 63.586 1.00 80.71 288 ALA B N 1
ATOM 1388 C CA . ALA B 1 50 ? 12.378 49.106 64.614 1.00 80.40 288 ALA B CA 1
ATOM 1389 C C . ALA B 1 50 ? 13.625 48.592 65.328 1.00 80.39 288 ALA B C 1
ATOM 1390 O O . ALA B 1 50 ? 14.148 49.245 66.238 1.00 80.52 288 ALA B O 1
ATOM 1392 N N . ASN B 1 51 ? 14.101 47.426 64.887 1.00 80.32 289 ASN B N 1
ATOM 1393 C CA . ASN B 1 51 ? 15.205 46.691 65.524 1.00 80.27 289 ASN B CA 1
ATOM 1394 C C . ASN B 1 51 ? 14.967 46.362 67.011 1.00 80.17 289 ASN B C 1
ATOM 1395 O O . ASN B 1 51 ? 15.811 46.622 67.872 1.00 80.16 289 ASN B O 1
ATOM 1400 N N . ILE B 1 52 ? 13.793 45.799 67.282 1.00 80.09 290 ILE B N 1
ATOM 1401 C CA . ILE B 1 52 ? 13.451 45.219 68.570 1.00 79.88 290 ILE B CA 1
ATOM 1402 C C . ILE B 1 52 ? 13.573 43.699 68.430 1.00 79.98 290 ILE B C 1
ATOM 1403 O O . ILE B 1 52 ? 13.065 43.116 67.473 1.00 79.82 290 ILE B O 1
ATOM 1408 N N . GLU B 1 53 ? 14.248 43.059 69.375 1.00 80.21 291 GLU B N 1
ATOM 1409 C CA . GLU B 1 53 ? 14.359 41.598 69.361 1.00 80.38 291 GLU B CA 1
ATOM 1410 C C . GLU B 1 53 ? 13.121 40.960 70.019 1.00 79.74 291 GLU B C 1
ATOM 1411 O O . GLU B 1 53 ? 12.546 41.518 70.955 1.00 79.84 291 GLU B O 1
ATOM 1417 N N . VAL B 1 54 ? 12.705 39.803 69.510 1.00 78.97 292 VAL B N 1
ATOM 1418 C CA . VAL B 1 54 ? 11.425 39.200 69.901 1.00 78.13 292 VAL B CA 1
ATOM 1419 C C . VAL B 1 54 ? 11.582 37.724 70.305 1.00 77.36 292 VAL B C 1
ATOM 1420 O O . VAL B 1 54 ? 12.456 37.024 69.804 1.00 77.12 292 VAL B O 1
ATOM 1424 N N . ASP B 1 55 ? 10.746 37.258 71.224 1.00 76.54 293 ASP B N 1
ATOM 1425 C CA . ASP B 1 55 ? 10.852 35.892 71.706 1.00 76.03 293 ASP B CA 1
ATOM 1426 C C . ASP B 1 55 ? 9.513 35.411 72.211 1.00 75.84 293 ASP B C 1
ATOM 14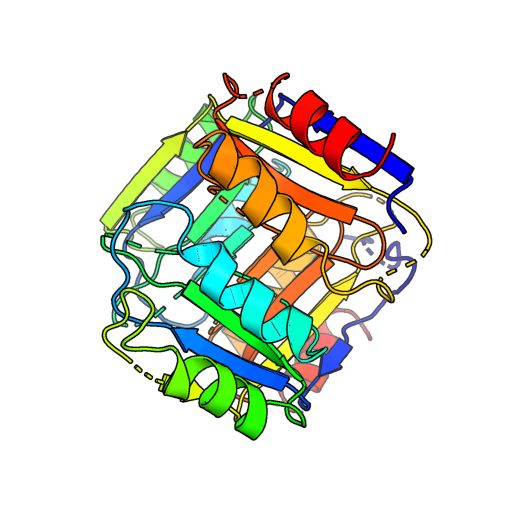27 O O . ASP B 1 55 ? 8.662 36.204 72.573 1.00 75.55 293 ASP B O 1
ATOM 1440 N N . ILE B 1 57 ? 6.853 33.471 70.660 1.00 76.16 295 ILE B N 1
ATOM 1441 C CA . ILE B 1 57 ? 5.686 33.796 69.862 1.00 75.76 295 ILE B CA 1
ATOM 1442 C C . ILE B 1 57 ? 4.688 32.665 70.009 1.00 75.75 295 ILE B C 1
ATOM 1443 O O . ILE B 1 57 ? 5.024 31.504 69.783 1.00 75.74 295 ILE B O 1
ATOM 1448 N N . ILE B 1 58 ? 3.473 33.015 70.424 1.00 75.71 296 ILE B N 1
ATOM 1449 C CA . ILE B 1 58 ? 2.395 32.049 70.655 1.00 75.83 296 ILE B CA 1
ATOM 1450 C C . ILE B 1 58 ? 1.106 32.489 69.926 1.00 76.03 296 ILE B C 1
ATOM 1451 O O . ILE B 1 58 ? 0.849 33.687 69.778 1.00 76.07 296 ILE B O 1
ATOM 1456 N N . GLN B 1 59 ? 0.313 31.520 69.461 1.00 76.22 297 GLN B N 1
ATOM 1457 C CA . GLN B 1 59 ? -1.015 31.802 68.892 1.00 76.48 297 GLN B CA 1
ATOM 1458 C C . GLN B 1 59 ? -2.198 30.968 69.457 1.00 76.63 297 GLN B C 1
ATOM 1459 O O . GLN B 1 59 ? -3.277 30.921 68.849 1.00 76.61 297 GLN B O 1
ATOM 1465 N N . ASN B 1 60 ? -1.992 30.329 70.615 1.00 76.70 298 ASN B N 1
ATOM 1466 C CA . ASN B 1 60 ? -3.060 29.628 71.350 1.00 76.48 298 ASN B CA 1
ATOM 1467 C C . ASN B 1 60 ? -3.953 30.629 72.087 1.00 76.36 298 ASN B C 1
ATOM 1468 O O . ASN B 1 60 ? -4.326 31.674 71.540 1.00 76.27 298 ASN B O 1
ATOM 1470 N N . THR B 1 66 ? -10.261 34.646 65.697 1.00 81.19 304 THR B N 1
ATOM 1471 C CA . THR B 1 66 ? -10.466 33.348 66.334 1.00 81.09 304 THR B CA 1
ATOM 1472 C C . THR B 1 66 ? -9.224 32.910 67.116 1.00 81.00 304 THR B C 1
ATOM 1473 O O . THR B 1 66 ? -9.184 31.815 67.687 1.00 80.83 304 THR B O 1
ATOM 1475 N N . THR B 1 67 ? -8.213 33.773 67.133 1.00 80.97 305 THR B N 1
ATOM 1476 C CA . THR B 1 67 ? -7.048 33.571 67.988 1.00 81.12 305 THR B CA 1
ATOM 1477 C C . THR B 1 67 ? -6.030 34.728 67.918 1.00 81.15 305 THR B C 1
ATOM 1478 O O . THR B 1 67 ? -5.870 35.380 66.875 1.00 80.97 305 THR B O 1
ATOM 1482 N N . ASP B 1 68 ? -5.370 34.972 69.056 1.00 81.19 306 ASP B N 1
ATOM 1483 C CA . ASP B 1 68 ? -4.492 36.133 69.268 1.00 81.17 306 ASP B CA 1
ATOM 1484 C C . ASP B 1 68 ? -3.002 35.776 69.222 1.00 81.11 306 ASP B C 1
ATOM 1485 O O . ASP B 1 68 ? -2.622 34.616 69.437 1.00 80.99 306 ASP B O 1
ATOM 1490 N N . PHE B 1 69 ? -2.172 36.791 68.963 1.00 80.99 307 PHE B N 1
ATOM 1491 C CA . PHE B 1 69 ? -0.707 36.661 68.984 1.00 81.08 307 PHE B CA 1
ATOM 1492 C C . PHE B 1 69 ? -0.128 37.268 70.276 1.00 80.76 307 PHE B C 1
ATOM 1493 O O . PHE B 1 69 ? -0.581 38.317 70.747 1.00 81.00 307 PHE B O 1
ATOM 1495 N N . SER B 1 70 ? 0.861 36.593 70.856 1.00 80.35 308 SER B N 1
ATOM 1496 C CA . SER B 1 70 ? 1.477 37.036 72.107 1.00 79.89 308 SER B CA 1
ATOM 1497 C C . SER B 1 70 ? 2.973 36.791 72.070 1.00 79.33 308 SER B C 1
ATOM 1498 O O . SER B 1 70 ? 3.418 35.781 71.513 1.00 79.60 308 SER B O 1
ATOM 1501 N N . PHE B 1 71 ? 3.749 37.708 72.642 1.00 78.31 309 PHE B N 1
ATOM 1502 C CA . PHE B 1 71 ? 5.199 37.594 72.584 1.00 77.84 309 PHE B CA 1
ATOM 1503 C C . PHE B 1 71 ? 5.906 38.453 73.604 1.00 77.36 309 PHE B C 1
ATOM 1504 O O . PHE B 1 71 ? 5.269 39.190 74.344 1.00 77.79 309 PHE B O 1
ATOM 1512 N N . THR B 1 72 ? 7.229 38.340 73.656 1.00 76.57 310 THR B N 1
ATOM 1513 C CA . THR B 1 72 ? 8.021 39.109 74.605 1.00 75.80 310 THR B CA 1
ATOM 1514 C C . THR B 1 72 ? 9.137 39.914 73.956 1.00 75.43 310 THR B C 1
ATOM 1515 O O . THR B 1 72 ? 9.654 39.572 72.896 1.00 75.66 310 THR B O 1
ATOM 1519 N N . VAL B 1 73 ? 9.507 40.987 74.634 1.00 74.92 311 VAL B N 1
ATOM 1520 C CA . VAL B 1 73 ? 10.387 42.014 74.112 1.00 74.66 311 VAL B CA 1
ATOM 1521 C C . VAL B 1 73 ? 11.236 42.463 75.305 1.00 74.22 311 VAL B C 1
ATOM 1522 O O . VAL B 1 73 ? 10.764 42.369 76.439 1.00 74.53 311 VAL B O 1
ATOM 1526 N N . PRO B 1 74 ? 12.494 42.918 75.086 1.00 73.72 312 PRO B N 1
ATOM 1527 C CA . PRO B 1 74 ? 13.222 43.388 76.274 1.00 73.39 312 PRO B CA 1
ATOM 1528 C C . PRO B 1 74 ? 12.485 44.574 76.886 1.00 73.00 312 PRO B C 1
ATOM 1529 O O . PRO B 1 74 ? 11.933 45.394 76.154 1.00 72.70 312 PRO B O 1
ATOM 1533 N N . ARG B 1 75 ? 12.458 44.656 78.212 1.00 72.66 313 ARG B N 1
ATOM 1534 C CA . ARG B 1 75 ? 11.658 45.678 78.875 1.00 72.27 313 ARG B CA 1
ATOM 1535 C C . ARG B 1 75 ? 11.962 47.088 78.342 1.00 72.25 313 ARG B C 1
ATOM 1536 O O . ARG B 1 75 ? 11.046 47.887 78.155 1.00 72.11 313 ARG B O 1
ATOM 1544 N N . GLY B 1 76 ? 13.237 47.367 78.060 1.00 72.17 314 GLY B N 1
ATOM 1545 C CA . GLY B 1 76 ? 13.673 48.670 77.541 1.00 72.18 314 GLY B CA 1
ATOM 1546 C C . GLY B 1 76 ? 13.153 49.071 76.167 1.00 72.30 314 GLY B C 1
ATOM 1547 O O . GLY B 1 76 ? 13.446 50.172 75.695 1.00 72.31 314 GLY B O 1
ATOM 1548 N N . ASP B 1 77 ? 12.379 48.180 75.539 1.00 72.41 315 ASP B N 1
ATOM 1549 C CA . ASP B 1 77 ? 11.805 48.364 74.192 1.00 72.41 315 ASP B CA 1
ATOM 1550 C C . ASP B 1 77 ? 10.274 48.166 74.157 1.00 72.52 315 ASP B C 1
ATOM 1551 O O . ASP B 1 77 ? 9.681 47.995 73.085 1.00 72.15 315 ASP B O 1
ATOM 1556 N N . TYR B 1 78 ? 9.647 48.194 75.332 1.00 72.97 316 TYR B N 1
ATOM 1557 C CA . TYR B 1 78 ? 8.211 47.913 75.492 1.00 73.51 316 TYR B CA 1
ATOM 1558 C C . TYR B 1 78 ? 7.345 49.119 75.095 1.00 73.94 316 TYR B C 1
ATOM 1559 O O . TYR B 1 78 ? 6.408 48.994 74.286 1.00 73.73 316 TYR B O 1
ATOM 1568 N N . LYS B 1 79 ? 7.693 50.281 75.653 1.00 74.56 317 LYS B N 1
ATOM 1569 C CA . LYS B 1 79 ? 7.014 51.538 75.373 1.00 75.09 317 LYS B CA 1
ATOM 1570 C C . LYS B 1 79 ? 7.070 51.852 73.876 1.00 75.57 317 LYS B C 1
ATOM 1571 O O . LYS B 1 79 ? 6.161 52.491 73.343 1.00 75.73 317 LYS B O 1
ATOM 1577 N N . GLN B 1 80 ? 8.123 51.381 73.205 1.00 76.15 318 GLN B N 1
ATOM 1578 C CA . GLN B 1 80 ? 8.248 51.525 71.751 1.00 76.85 318 GLN B CA 1
ATOM 1579 C C . GLN B 1 80 ? 7.415 50.506 70.960 1.00 77.52 318 GLN B C 1
ATOM 1580 O O . GLN B 1 80 ? 6.674 50.888 70.051 1.00 77.66 318 GLN B O 1
ATOM 1586 N N . THR B 1 81 ? 7.547 49.223 71.300 1.00 78.25 319 THR B N 1
ATOM 1587 C CA . THR B 1 81 ? 6.764 48.159 70.661 1.00 79.09 319 THR B CA 1
ATOM 1588 C C . THR B 1 81 ? 5.276 48.486 70.694 1.00 79.50 319 THR B C 1
ATOM 1589 O O . THR B 1 81 ? 4.603 48.450 69.661 1.00 79.43 319 THR B O 1
ATOM 1593 N N . LEU B 1 82 ? 4.784 48.804 71.890 1.00 80.09 320 LEU B N 1
ATOM 1594 C CA . LEU B 1 82 ? 3.399 49.191 72.091 1.00 80.68 320 LEU B CA 1
ATOM 1595 C C . LEU B 1 82 ? 3.005 50.291 71.102 1.00 81.18 320 LEU B C 1
ATOM 1596 O O . LEU B 1 82 ? 1.996 50.162 70.414 1.00 81.45 320 LEU B O 1
ATOM 1601 N N . GLU B 1 83 ? 3.817 51.342 71.000 1.00 81.65 321 GLU B N 1
ATOM 1602 C CA . GLU B 1 83 ? 3.540 52.431 70.057 1.00 82.19 321 GLU B CA 1
ATOM 1603 C C . GLU B 1 83 ? 3.680 52.041 68.577 1.00 82.39 321 GLU B C 1
ATOM 1604 O O . GLU B 1 83 ? 2.858 52.446 67.751 1.00 82.42 321 GLU B O 1
ATOM 1610 N N . ILE B 1 84 ? 4.704 51.255 68.243 1.00 82.58 322 ILE B N 1
ATOM 1611 C CA . ILE B 1 84 ? 4.895 50.779 66.863 1.00 82.60 322 ILE B CA 1
ATOM 1612 C C . ILE B 1 84 ? 3.704 49.936 66.417 1.00 82.58 322 ILE B C 1
ATOM 1613 O O . ILE B 1 84 ? 3.286 50.002 65.262 1.00 82.54 322 ILE B O 1
ATOM 1618 N N . LEU B 1 85 ? 3.155 49.167 67.353 1.00 82.71 323 LEU B N 1
ATOM 1619 C CA . LEU B 1 85 ? 1.964 48.359 67.106 1.00 82.84 323 LEU B CA 1
ATOM 1620 C C . LEU B 1 85 ? 0.661 49.127 67.337 1.00 82.75 323 LEU B C 1
ATOM 1621 O O . LEU B 1 85 ? -0.410 48.676 66.925 1.00 82.62 323 LEU B O 1
ATOM 1626 N N . SER B 1 86 ? 0.757 50.283 67.990 1.00 82.63 324 SER B N 1
ATOM 1627 C CA . SER B 1 86 ? -0.411 51.115 68.246 1.00 82.61 324 SER B CA 1
ATOM 1628 C C . SER B 1 86 ? -0.829 51.869 66.983 1.00 82.52 324 SER B C 1
ATOM 1629 O O . SER B 1 86 ? -1.974 51.757 66.530 1.00 82.52 324 SER B O 1
ATOM 1632 N N . GLU B 1 87 ? 0.107 52.626 66.412 1.00 82.35 325 GLU B N 1
ATOM 1633 C CA . GLU B 1 87 ? -0.169 53.427 65.214 1.00 82.09 325 GLU B CA 1
ATOM 1634 C C . GLU B 1 87 ? -0.182 52.588 63.929 1.00 81.65 325 GLU B C 1
ATOM 1635 O O . GLU B 1 87 ? -0.135 53.122 62.819 1.00 81.75 325 GLU B O 1
ATOM 1641 N N . ARG B 1 88 ? -0.267 51.272 64.092 1.00 81.14 326 ARG B N 1
ATOM 1642 C CA . ARG B 1 88 ? -0.467 50.366 62.970 1.00 80.60 326 ARG B CA 1
ATOM 1643 C C . ARG B 1 88 ? -1.594 49.394 63.293 1.00 80.07 326 ARG B C 1
ATOM 1644 O O . ARG B 1 88 ? -1.747 48.361 62.634 1.00 79.93 326 ARG B O 1
ATOM 1652 N N . GLN B 1 89 ? -2.392 49.742 64.300 1.00 79.46 327 GLN B N 1
ATOM 1653 C CA . GLN B 1 89 ? -3.401 48.822 64.809 1.00 78.85 327 GLN B CA 1
ATOM 1654 C C . GLN B 1 89 ? -4.749 48.921 64.109 1.00 78.47 327 GLN B C 1
ATOM 1655 O O . GLN B 1 89 ? -5.526 47.968 64.140 1.00 78.51 327 GLN B O 1
ATOM 1661 N N . ASP B 1 90 ? -5.036 50.069 63.500 1.00 77.87 328 ASP B N 1
ATOM 1662 C CA . ASP B 1 90 ? -6.181 50.157 62.593 1.00 77.14 328 ASP B CA 1
ATOM 1663 C C . ASP B 1 90 ? -5.730 50.079 61.130 1.00 76.69 328 ASP B C 1
ATOM 1664 O O . ASP B 1 90 ? -6.519 50.294 60.208 1.00 76.65 328 ASP B O 1
ATOM 1669 N N . SER B 1 91 ? -4.448 49.769 60.941 1.00 76.12 329 SER B N 1
ATOM 1670 C CA . SER B 1 91 ? -3.910 49.398 59.636 1.00 75.69 329 SER B CA 1
ATOM 1671 C C . SER B 1 91 ? -3.791 47.873 59.543 1.00 75.49 329 SER B C 1
ATOM 1672 O O . SER B 1 91 ? -3.825 47.311 58.453 1.00 75.27 329 SER B O 1
ATOM 1674 N N . ILE B 1 92 ? -3.640 47.220 60.699 1.00 75.37 330 ILE B N 1
ATOM 1675 C CA . ILE B 1 92 ? -3.672 45.755 60.814 1.00 75.12 330 ILE B CA 1
ATOM 1676 C C . ILE B 1 92 ? -4.994 45.341 61.451 1.00 74.88 330 ILE B C 1
ATOM 1677 O O . ILE B 1 92 ? -5.524 46.065 62.294 1.00 74.85 330 ILE B O 1
ATOM 1679 N N . GLY B 1 93 ? -5.527 44.185 61.055 1.00 74.49 331 GLY B N 1
ATOM 1680 C CA . GLY B 1 93 ? -6.754 43.665 61.661 1.00 74.02 331 GLY B CA 1
ATOM 1681 C C . GLY B 1 93 ? -6.541 43.424 63.145 1.00 73.79 331 GLY B C 1
ATOM 1682 O O . GLY B 1 93 ? -6.076 42.349 63.538 1.00 73.94 331 GLY B O 1
ATOM 1683 N N . ALA B 1 94 ? -6.863 44.431 63.964 1.00 73.20 332 ALA B N 1
ATOM 1684 C CA . ALA B 1 94 ? -6.529 44.410 65.395 1.00 72.74 332 ALA B CA 1
ATOM 1685 C C . ALA B 1 94 ? -7.564 45.071 66.297 1.00 72.34 332 ALA B C 1
ATOM 1686 O O . ALA B 1 94 ? -7.886 46.248 66.134 1.00 72.16 332 ALA B O 1
ATOM 1688 N N . ALA B 1 95 ? -8.054 44.305 67.266 1.00 71.88 333 ALA B N 1
ATOM 1689 C CA . ALA B 1 95 ? -9.024 44.798 68.234 1.00 71.45 333 ALA B CA 1
ATOM 1690 C C . ALA B 1 95 ? -8.348 45.572 69.358 1.00 71.21 333 ALA B C 1
ATOM 1691 O O . ALA B 1 95 ? -8.741 46.700 69.656 1.00 70.98 333 ALA B O 1
ATOM 1693 N N . SER B 1 96 ? -7.333 44.953 69.967 1.00 71.11 334 SER B N 1
ATOM 1694 C CA . SER B 1 96 ? -6.636 45.490 71.144 1.00 70.82 334 SER B CA 1
ATOM 1695 C C . SER B 1 96 ? -5.107 45.395 71.023 1.00 70.61 334 SER B C 1
ATOM 1696 O O . SER B 1 96 ? -4.540 44.311 70.886 1.00 70.31 334 SER B O 1
ATOM 1699 N N . ASP B 1 98 ? -3.126 45.391 74.515 1.00 70.15 336 ASP B N 1
ATOM 1700 C CA . ASP B 1 98 ? -2.612 45.210 75.879 1.00 70.06 336 ASP B CA 1
ATOM 1701 C C . ASP B 1 98 ? -1.233 44.514 75.949 1.00 69.88 336 ASP B C 1
ATOM 1702 O O . ASP B 1 98 ? -0.962 43.547 75.232 1.00 70.10 336 ASP B O 1
ATOM 1707 N N . GLY B 1 99 ? -0.366 45.030 76.817 1.00 69.66 337 GLY B N 1
ATOM 1708 C CA . GLY B 1 99 ? 0.908 44.385 77.146 1.00 68.57 337 GLY B CA 1
ATOM 1709 C C . GLY B 1 99 ? 1.026 44.171 78.643 1.00 67.85 337 GLY B C 1
ATOM 1710 O O . GLY B 1 99 ? 0.082 44.435 79.385 1.00 67.63 337 GLY B O 1
ATOM 1711 N N . ASP B 1 100 ? 2.190 43.687 79.077 1.00 67.36 338 ASP B N 1
ATOM 1712 C CA . ASP B 1 100 ? 2.486 43.402 80.496 1.00 66.68 338 ASP B CA 1
ATOM 1713 C C . ASP B 1 100 ? 4.003 43.450 80.739 1.00 66.06 338 ASP B C 1
ATOM 1714 O O . ASP B 1 100 ? 4.750 42.565 80.288 1.00 65.79 338 ASP B O 1
ATOM 1719 N N . ASP B 1 101 ? 4.441 44.489 81.454 1.00 65.15 339 ASP B N 1
ATOM 1720 C CA . ASP B 1 101 ? 5.864 44.723 81.746 1.00 64.23 339 ASP B CA 1
ATOM 1721 C C . ASP B 1 101 ? 6.262 44.391 83.189 1.00 62.90 339 ASP B C 1
ATOM 1722 O O . ASP B 1 101 ? 7.226 44.960 83.722 1.00 62.53 339 ASP B O 1
ATOM 1727 N N . THR B 1 102 ? 5.513 43.476 83.811 1.00 61.49 340 THR B N 1
ATOM 1728 C CA . THR B 1 102 ? 5.874 42.912 85.122 1.00 59.98 340 THR B CA 1
ATOM 1729 C C . THR B 1 102 ? 6.088 41.401 85.037 1.00 58.83 340 THR B C 1
ATOM 1730 O O . THR B 1 102 ? 5.664 40.650 85.922 1.00 58.68 340 THR B O 1
ATOM 1734 N N . VAL B 1 103 ? 6.742 40.962 83.968 1.00 57.42 341 VAL B N 1
ATOM 1735 C CA . VAL B 1 103 ? 7.035 39.543 83.789 1.00 56.13 341 VAL B CA 1
ATOM 1736 C C . VAL B 1 103 ? 8.531 39.246 83.856 1.00 55.28 341 VAL B C 1
ATOM 1737 O O . VAL B 1 103 ? 9.367 40.104 83.570 1.00 55.27 341 VAL B O 1
ATOM 1741 N N . CYS B 1 104 ? 8.851 38.020 84.250 1.00 54.30 342 CYS B N 1
ATOM 1742 C CA . CYS B 1 104 ? 10.216 37.549 84.276 1.00 53.44 342 CYS B CA 1
ATOM 1743 C C . CYS B 1 104 ? 10.287 36.224 83.560 1.00 52.68 342 CYS B C 1
ATOM 1744 O O . CYS B 1 104 ? 9.515 35.324 83.844 1.00 52.34 342 CYS B O 1
ATOM 1747 N N . LYS B 1 105 ? 11.221 36.126 82.622 1.00 52.42 343 LYS B N 1
ATOM 1748 C CA . LYS B 1 105 ? 11.451 34.911 81.845 1.00 52.31 343 LYS B CA 1
ATOM 1749 C C . LYS B 1 105 ? 12.463 34.010 82.538 1.00 51.83 343 LYS B C 1
ATOM 1750 O O . LYS B 1 105 ? 13.568 34.445 82.865 1.00 52.58 343 LYS B O 1
ATOM 1756 N N . VAL B 1 106 ? 12.087 32.756 82.754 1.00 51.07 344 VAL B N 1
ATOM 1757 C CA . VAL B 1 106 ? 12.998 31.749 83.267 1.00 50.44 344 VAL B CA 1
ATOM 1758 C C . VAL B 1 106 ? 13.341 30.799 82.135 1.00 50.46 344 VAL B C 1
ATOM 1759 O O . VAL B 1 106 ? 12.447 30.328 81.439 1.00 50.32 344 VAL B O 1
ATOM 1763 N N . SER B 1 107 ? 14.624 30.525 81.927 1.00 50.59 345 SER B N 1
ATOM 1764 C CA . SER B 1 107 ? 15.015 29.605 80.851 1.00 50.84 345 SER B CA 1
ATOM 1765 C C . SER B 1 107 ? 16.283 28.803 81.144 1.00 51.37 345 SER B C 1
ATOM 1766 O O . SER B 1 107 ? 17.179 29.258 81.879 1.00 51.21 345 SER B O 1
ATOM 1769 N N . ALA B 1 108 ? 16.321 27.599 80.576 1.00 51.56 346 ALA B N 1
ATOM 1770 C CA . ALA B 1 108 ? 17.482 26.733 80.619 1.00 52.31 346 ALA B CA 1
ATOM 1771 C C . ALA B 1 108 ? 17.780 26.322 79.180 1.00 52.68 346 ALA B C 1
ATOM 1772 O O . ALA B 1 108 ? 16.856 26.163 78.391 1.00 53.10 346 ALA B O 1
ATOM 1774 N N . VAL B 1 109 ? 19.055 26.162 78.839 1.00 52.95 347 VAL B N 1
ATOM 1775 C CA . VAL B 1 109 ? 19.435 25.815 77.473 1.00 53.56 347 VAL B CA 1
ATOM 1776 C C . VAL B 1 109 ? 19.630 24.312 77.365 1.00 53.59 347 VAL B C 1
ATOM 1777 O O . VAL B 1 109 ? 20.360 23.708 78.165 1.00 53.84 347 VAL B O 1
ATOM 1781 N N . GLY B 1 110 ? 18.999 23.724 76.351 1.00 53.42 348 GLY B N 1
ATOM 1782 C CA . GLY B 1 110 ? 18.980 22.277 76.167 1.00 53.18 348 GLY B CA 1
ATOM 1783 C C . GLY B 1 110 ? 20.086 21.574 75.386 1.00 53.02 348 GLY B C 1
ATOM 1784 O O . GLY B 1 110 ? 20.136 20.342 75.394 1.00 53.44 348 GLY B O 1
ATOM 1785 N N . LEU B 1 111 ? 20.967 22.307 74.706 1.00 52.82 349 LEU B N 1
ATOM 1786 C CA . LEU B 1 111 ? 22.079 21.652 73.990 1.00 53.21 349 LEU B CA 1
ATOM 1787 C C . LEU B 1 111 ? 22.976 20.861 74.946 1.00 53.51 349 LEU B C 1
ATOM 1788 O O . LEU B 1 111 ? 23.485 21.396 75.925 1.00 53.53 349 LEU B O 1
ATOM 1790 N N . GLY B 1 112 ? 23.143 19.576 74.657 1.00 54.21 350 GLY B N 1
ATOM 1791 C CA . GLY B 1 112 ? 24.002 18.705 75.436 1.00 54.94 350 GLY B CA 1
ATOM 1792 C C . GLY B 1 112 ? 23.203 17.670 76.181 1.00 55.79 350 GLY B C 1
ATOM 1793 O O . GLY B 1 112 ? 23.701 16.596 76.464 1.00 55.73 350 GLY B O 1
ATOM 1802 N N . ARG B 1 114 ? 20.772 14.748 77.106 1.00 56.66 352 ARG B N 1
ATOM 1803 C CA . ARG B 1 114 ? 20.246 13.530 76.512 1.00 55.95 352 ARG B CA 1
ATOM 1804 C C . ARG B 1 114 ? 18.741 13.698 76.329 1.00 55.84 352 ARG B C 1
ATOM 1805 O O . ARG B 1 114 ? 18.203 13.531 75.228 1.00 55.26 352 ARG B O 1
ATOM 1813 N N . SER B 1 115 ? 18.079 14.057 77.424 1.00 55.88 353 SER B N 1
ATOM 1814 C CA . SER B 1 115 ? 16.657 14.325 77.418 1.00 55.99 353 SER B CA 1
ATOM 1815 C C . SER B 1 115 ? 16.324 15.686 78.010 1.00 56.00 353 SER B C 1
ATOM 1816 O O . SER B 1 115 ? 17.062 16.221 78.829 1.00 56.51 353 SER B O 1
ATOM 1819 N N . HIS B 1 116 ? 15.190 16.239 77.618 1.00 55.93 354 HIS B N 1
ATOM 1820 C CA . HIS B 1 116 ? 14.923 17.636 77.908 1.00 55.85 354 HIS B CA 1
ATOM 1821 C C . HIS B 1 116 ? 13.639 17.743 78.710 1.00 54.95 354 HIS B C 1
ATOM 1822 O O . HIS B 1 116 ? 13.372 18.770 79.337 1.00 54.73 354 HIS B O 1
ATOM 1829 N N . VAL B 1 117 ? 12.876 16.648 78.704 1.00 54.01 355 VAL B N 1
ATOM 1830 C CA . VAL B 1 117 ? 11.530 16.593 79.268 1.00 53.25 355 VAL B CA 1
ATOM 1831 C C . VAL B 1 117 ? 11.564 16.417 80.795 1.00 52.90 355 VAL B C 1
ATOM 1832 O O . VAL B 1 117 ? 10.767 17.029 81.515 1.00 53.20 355 VAL B O 1
ATOM 1836 N N . GLY B 1 118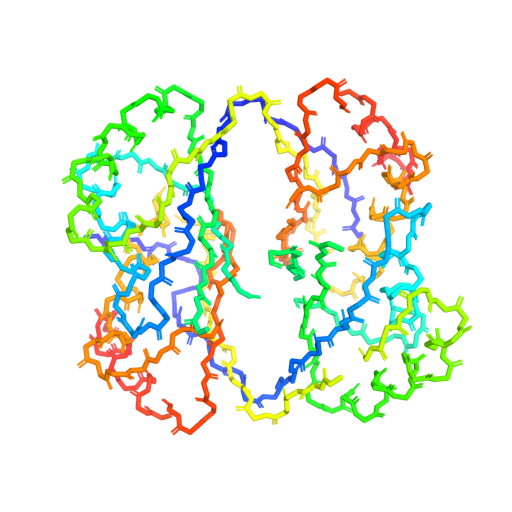 ? 12.502 15.609 81.284 1.00 52.44 356 GLY B N 1
ATOM 1837 C CA . GLY B 1 118 ? 12.745 15.482 82.714 1.00 51.17 356 GLY B CA 1
ATOM 1838 C C . GLY B 1 118 ? 13.014 16.848 83.325 1.00 50.96 356 GLY B C 1
ATOM 1839 O O . GLY B 1 118 ? 12.335 17.241 84.287 1.00 50.80 356 GLY B O 1
ATOM 1840 N N . VAL B 1 119 ? 13.978 17.581 82.757 1.00 50.14 357 VAL B N 1
ATOM 1841 C CA . VAL B 1 119 ? 14.288 18.921 83.233 1.00 49.70 357 VAL B CA 1
ATOM 1842 C C . VAL B 1 119 ? 13.053 19.846 83.191 1.00 50.25 357 VAL B C 1
ATOM 1843 O O . VAL B 1 119 ? 12.773 20.584 84.161 1.00 50.29 357 VAL B O 1
ATOM 1847 N N . ALA B 1 120 ? 12.313 19.815 82.082 1.00 50.26 358 ALA B N 1
ATOM 1848 C CA . ALA B 1 120 ? 11.161 20.700 81.965 1.00 50.16 358 ALA B CA 1
ATOM 1849 C C . ALA B 1 120 ? 10.133 20.328 83.027 1.00 50.07 358 ALA B C 1
ATOM 1850 O O . ALA B 1 120 ? 9.746 21.184 83.815 1.00 50.82 358 ALA B O 1
ATOM 1852 N N . ALA B 1 121 ? 9.728 19.060 83.092 1.00 49.55 359 ALA B N 1
ATOM 1853 C CA . ALA B 1 121 ? 8.761 18.618 84.115 1.00 49.10 359 ALA B CA 1
ATOM 1854 C C . ALA B 1 121 ? 9.188 18.995 85.543 1.00 49.27 359 ALA B C 1
ATOM 1855 O O . ALA B 1 121 ? 8.357 19.377 86.378 1.00 49.32 359 ALA B O 1
ATOM 1857 N N . LYS B 1 122 ? 10.484 18.875 85.825 1.00 49.02 360 LYS B N 1
ATOM 1858 C CA . LYS B 1 122 ? 11.005 19.319 87.089 1.00 48.86 360 LYS B CA 1
ATOM 1859 C C . LYS B 1 122 ? 10.793 20.822 87.215 1.00 48.54 360 LYS B C 1
ATOM 1860 O O . LYS B 1 122 ? 10.210 21.294 88.188 1.00 48.66 360 LYS B O 1
ATOM 1866 N N . ILE B 1 123 ? 11.237 21.577 86.226 1.00 48.08 361 ILE B N 1
ATOM 1867 C CA . ILE B 1 123 ? 11.158 23.010 86.358 1.00 48.09 361 ILE B CA 1
ATOM 1868 C C . ILE B 1 123 ? 9.722 23.372 86.688 1.00 48.30 361 ILE B C 1
ATOM 1869 O O . ILE B 1 123 ? 9.469 24.158 87.608 1.00 48.44 361 ILE B O 1
ATOM 1874 N N . PHE B 1 124 ? 8.784 22.751 85.983 1.00 48.53 362 PHE B N 1
ATOM 1875 C CA . PHE B 1 124 ? 7.359 22.974 86.242 1.00 49.05 362 PHE B CA 1
ATOM 1876 C C . PHE B 1 124 ? 6.969 22.529 87.657 1.00 49.60 362 PHE B C 1
ATOM 1877 O O . PHE B 1 124 ? 6.312 23.281 88.366 1.00 49.45 362 PHE B O 1
ATOM 1885 N N . ARG B 1 125 ? 7.388 21.330 88.075 1.00 50.34 363 ARG B N 1
ATOM 1886 C CA . ARG B 1 125 ? 7.057 20.856 89.413 1.00 51.49 363 ARG B CA 1
ATOM 1887 C C . ARG B 1 125 ? 7.521 21.810 90.520 1.00 52.29 363 ARG B C 1
ATOM 1888 O O . ARG B 1 125 ? 6.757 22.086 91.467 1.00 52.84 363 ARG B O 1
ATOM 1896 N N . THR B 1 126 ? 8.749 22.324 90.415 1.00 52.69 364 THR B N 1
ATOM 1897 C CA . THR B 1 126 ? 9.267 23.211 91.461 1.00 53.13 364 THR B CA 1
ATOM 1898 C C . THR B 1 126 ? 8.359 24.439 91.623 1.00 53.47 364 THR B C 1
ATOM 1899 O O . THR B 1 126 ? 7.817 24.676 92.708 1.00 53.48 364 THR B O 1
ATOM 1903 N N . LEU B 1 127 ? 8.165 25.184 90.534 1.00 53.94 365 LEU B N 1
ATOM 1904 C CA . LEU B 1 127 ? 7.331 26.394 90.555 1.00 54.09 365 LEU B CA 1
ATOM 1905 C C . LEU B 1 127 ? 5.937 26.096 91.125 1.00 54.99 365 LEU B C 1
ATOM 1906 O O . LEU B 1 127 ? 5.420 26.861 91.941 1.00 55.06 365 LEU B O 1
ATOM 1911 N N . ALA B 1 128 ? 5.356 24.964 90.724 1.00 55.70 366 ALA B N 1
ATOM 1912 C CA . ALA B 1 128 ? 4.066 24.523 91.256 1.00 56.39 366 ALA B CA 1
ATOM 1913 C C . ALA B 1 128 ? 4.069 24.424 92.772 1.00 57.03 366 ALA B C 1
ATOM 1914 O O . ALA B 1 128 ? 3.146 24.900 93.416 1.00 57.18 366 ALA B O 1
ATOM 1916 N N . GLU B 1 129 ? 5.104 23.814 93.339 1.00 57.95 367 GLU B N 1
ATOM 1917 C CA . GLU B 1 129 ? 5.152 23.586 94.779 1.00 59.13 367 GLU B CA 1
ATOM 1918 C C . GLU B 1 129 ? 5.178 24.848 95.605 1.00 59.19 367 GLU B C 1
ATOM 1919 O O . GLU B 1 129 ? 4.810 24.827 96.776 1.00 59.54 367 GLU B O 1
ATOM 1925 N N . GLU B 1 130 ? 5.620 25.939 94.991 1.00 59.38 368 GLU B N 1
ATOM 1926 C CA . GLU B 1 130 ? 5.654 27.237 95.641 1.00 59.66 368 GLU B CA 1
ATOM 1927 C C . GLU B 1 130 ? 4.486 28.113 95.239 1.00 59.53 368 GLU B C 1
ATOM 1928 O O . GLU B 1 130 ? 4.453 29.285 95.589 1.00 59.95 368 GLU B O 1
ATOM 1934 N N . GLY B 1 131 ? 3.528 27.551 94.511 1.00 59.41 369 GLY B N 1
ATOM 1935 C CA . GLY B 1 131 ? 2.331 28.282 94.125 1.00 59.32 369 GLY B CA 1
ATOM 1936 C C . GLY B 1 131 ? 2.564 29.299 93.025 1.00 59.60 369 GLY B C 1
ATOM 1937 O O . GLY B 1 131 ? 1.689 30.132 92.742 1.00 59.89 369 GLY B O 1
ATOM 1938 N N . ILE B 1 132 ? 3.742 29.235 92.406 1.00 59.44 370 ILE B N 1
ATOM 1939 C CA . ILE B 1 132 ? 4.084 30.096 91.276 1.00 59.44 370 ILE B CA 1
ATOM 1940 C C . ILE B 1 132 ? 3.409 29.572 89.993 1.00 59.59 370 ILE B C 1
ATOM 1941 O O . ILE B 1 132 ? 3.645 28.445 89.576 1.00 59.81 370 ILE B O 1
ATOM 1946 N N . ASN B 1 133 ? 2.556 30.388 89.385 1.00 59.96 371 ASN B N 1
ATOM 1947 C CA . ASN B 1 133 ? 1.818 29.967 88.205 1.00 60.63 371 ASN B CA 1
ATOM 1948 C C . ASN B 1 133 ? 2.587 30.249 86.916 1.00 60.79 371 ASN B C 1
ATOM 1949 O O . ASN B 1 133 ? 3.202 31.306 86.774 1.00 60.96 371 ASN B O 1
ATOM 1954 N N . ILE B 1 134 ? 2.565 29.307 85.979 1.00 60.91 372 ILE B N 1
ATOM 1955 C CA . ILE B 1 134 ? 3.289 29.507 84.725 1.00 61.14 372 ILE B CA 1
ATOM 1956 C C . ILE B 1 134 ? 2.397 30.291 83.764 1.00 61.14 372 ILE B C 1
ATOM 1957 O O . ILE B 1 134 ? 1.368 29.788 83.328 1.00 61.42 372 ILE B O 1
ATOM 1962 N N . GLN B 1 135 ? 2.781 31.527 83.452 1.00 60.95 373 GLN B N 1
ATOM 1963 C CA . GLN B 1 135 ? 1.977 32.395 82.600 1.00 60.77 373 GLN B CA 1
ATOM 1964 C C . GLN B 1 135 ? 2.016 31.930 81.162 1.00 60.83 373 GLN B C 1
ATOM 1965 O O . GLN B 1 135 ? 0.975 31.816 80.535 1.00 60.99 373 GLN B O 1
ATOM 1979 N N . ILE B 1 137 ? 4.448 29.173 78.474 1.00 58.68 375 ILE B N 1
ATOM 1980 C CA . ILE B 1 137 ? 5.542 28.219 78.253 1.00 57.29 375 ILE B CA 1
ATOM 1981 C C . ILE B 1 137 ? 5.986 28.313 76.804 1.00 56.81 375 ILE B C 1
ATOM 1982 O O . ILE B 1 137 ? 5.179 28.623 75.931 1.00 57.52 375 ILE B O 1
ATOM 1987 N N . SER B 1 138 ? 7.259 28.055 76.538 1.00 55.82 376 SER B N 1
ATOM 1988 C CA . SER B 1 138 ? 7.755 28.020 75.162 1.00 54.82 376 SER B CA 1
ATOM 1989 C C . SER B 1 138 ? 9.073 27.258 75.121 1.00 54.45 376 SER B C 1
ATOM 1990 O O . SER B 1 138 ? 10.140 27.829 75.407 1.00 54.07 376 SER B O 1
ATOM 1993 N N . THR B 1 139 ? 8.999 25.958 74.822 1.00 53.55 377 THR B N 1
ATOM 1994 C CA . THR B 1 139 ? 10.181 25.111 74.932 1.00 52.93 377 THR B CA 1
ATOM 1995 C C . THR B 1 139 ? 10.375 24.207 73.729 1.00 52.42 377 THR B C 1
ATOM 1996 O O . THR B 1 139 ? 9.428 23.855 73.048 1.00 52.78 377 THR B O 1
ATOM 2000 N N . SER B 1 140 ? 11.627 23.853 73.479 1.00 51.96 378 SER B N 1
ATOM 2001 C CA . SER B 1 140 ? 11.988 22.891 72.452 1.00 51.96 378 SER B CA 1
ATOM 2002 C C . SER B 1 140 ? 13.223 22.102 72.919 1.00 51.70 378 SER B C 1
ATOM 2003 O O . SER B 1 140 ? 13.753 22.374 73.997 1.00 51.56 378 SER B O 1
ATOM 2006 N N . GLU B 1 141 ? 13.653 21.124 72.115 1.00 51.35 379 GLU B N 1
ATOM 2007 C CA . GLU B 1 141 ? 14.950 20.463 72.271 1.00 50.63 379 GLU B CA 1
ATOM 2008 C C . GLU B 1 141 ? 16.047 21.467 72.701 1.00 50.56 379 GLU B C 1
ATOM 2009 O O . GLU B 1 141 ? 16.837 21.184 73.601 1.00 50.60 379 GLU B O 1
ATOM 2011 N N . ILE B 1 142 ? 16.064 22.653 72.091 1.00 50.30 380 ILE B N 1
ATOM 2012 C CA . ILE B 1 142 ? 17.185 23.585 72.255 1.00 50.11 380 ILE B CA 1
ATOM 2013 C C . ILE B 1 142 ? 17.083 24.547 73.450 1.00 49.79 380 ILE B C 1
ATOM 2014 O O . ILE B 1 142 ? 18.106 24.898 74.037 1.00 50.39 380 ILE B O 1
ATOM 2016 N N . LYS B 1 143 ? 15.881 24.985 73.815 1.00 49.14 381 LYS B N 1
ATOM 2017 C CA . LYS B 1 143 ? 15.731 25.845 75.005 1.00 48.55 381 LYS B CA 1
ATOM 2018 C C . LYS B 1 143 ? 14.432 25.556 75.716 1.00 48.46 381 LYS B C 1
ATOM 2019 O O . LYS B 1 143 ? 13.436 25.242 75.081 1.00 48.38 381 LYS B O 1
ATOM 2021 N N . VAL B 1 144 ? 14.453 25.655 77.037 1.00 48.49 382 VAL B N 1
ATOM 2022 C CA . VAL B 1 144 ? 13.267 25.491 77.856 1.00 48.76 382 VAL B CA 1
ATOM 2023 C C . VAL B 1 144 ? 13.040 26.855 78.456 1.00 48.67 382 VAL B C 1
ATOM 2024 O O . VAL B 1 144 ? 13.828 27.261 79.306 1.00 49.04 382 VAL B O 1
ATOM 2028 N N . SER B 1 145 ? 12.007 27.579 78.022 1.00 48.48 383 SER B N 1
ATOM 2029 C CA . SER B 1 145 ? 11.717 28.875 78.645 1.00 48.49 383 SER B CA 1
ATOM 2030 C C . SER B 1 145 ? 10.266 29.095 79.111 1.00 48.26 383 SER B C 1
ATOM 2031 O O . SER B 1 145 ? 9.329 28.604 78.481 1.00 48.40 383 SER B O 1
ATOM 2034 N N . VAL B 1 146 ? 10.105 29.804 80.231 1.00 48.09 384 VAL B N 1
ATOM 2035 C CA . VAL B 1 146 ? 8.783 30.116 80.779 1.00 48.73 384 VAL B CA 1
ATOM 2036 C C . VAL B 1 146 ? 8.618 31.562 81.269 1.00 49.02 384 VAL B C 1
ATOM 2037 O O . VAL B 1 146 ? 9.583 32.300 81.447 1.00 48.95 384 VAL B O 1
ATOM 2041 N N . LEU B 1 147 ? 7.376 31.958 81.488 1.00 49.32 385 LEU B N 1
ATO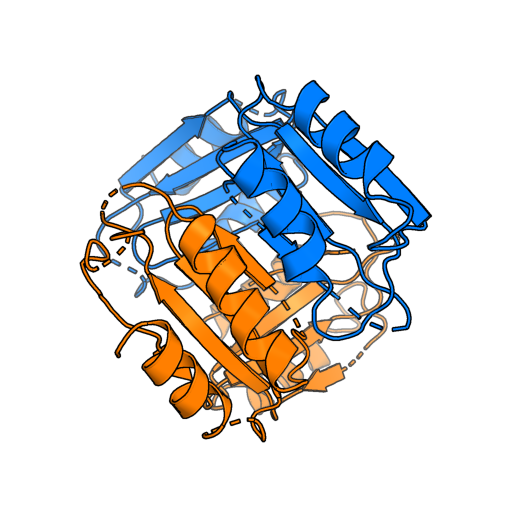M 2042 C CA . LEU B 1 147 ? 7.102 33.292 81.937 1.00 49.99 385 LEU B CA 1
ATOM 2043 C C . LEU B 1 147 ? 6.348 33.220 83.260 1.00 50.60 385 LEU B C 1
ATOM 2044 O O . LEU B 1 147 ? 5.355 32.509 83.359 1.00 51.16 385 LEU B O 1
ATOM 2049 N N . ILE B 1 148 ? 6.857 33.914 84.280 1.00 50.73 386 ILE B N 1
ATOM 2050 C CA . ILE B 1 148 ? 6.200 34.035 85.571 1.00 50.88 386 ILE B CA 1
ATOM 2051 C C . ILE B 1 148 ? 6.165 35.504 85.958 1.00 50.97 386 ILE B C 1
ATOM 2052 O O . ILE B 1 148 ? 6.857 36.322 85.348 1.00 50.59 386 ILE B O 1
ATOM 2057 N N . ASP B 1 149 ? 5.362 35.828 86.973 1.00 51.22 387 ASP B N 1
ATOM 2058 C CA . ASP B 1 149 ? 5.326 37.169 87.555 1.00 51.39 387 ASP B CA 1
ATOM 2059 C C . ASP B 1 149 ? 6.667 37.524 88.196 1.00 51.49 387 ASP B C 1
ATOM 2060 O O . ASP B 1 149 ? 7.228 36.728 88.940 1.00 51.26 387 ASP B O 1
ATOM 2065 N N . GLU B 1 150 ? 7.168 38.719 87.899 1.00 51.82 388 GLU B N 1
ATOM 2066 C CA . GLU B 1 150 ? 8.466 39.183 88.393 1.00 52.36 388 GLU B CA 1
ATOM 2067 C C . GLU B 1 150 ? 8.535 39.193 89.918 1.00 52.91 388 GLU B C 1
ATOM 2068 O O . GLU B 1 150 ? 9.622 39.191 90.478 1.00 53.24 388 GLU B O 1
ATOM 2074 N N . LYS B 1 151 ? 7.395 39.207 90.599 1.00 53.57 389 LYS B N 1
ATOM 2075 C CA . LYS B 1 151 ? 7.426 39.235 92.058 1.00 54.71 389 LYS B CA 1
ATOM 2076 C C . LYS B 1 151 ? 7.978 37.941 92.645 1.00 55.71 389 LYS B C 1
ATOM 2077 O O . LYS B 1 151 ? 8.495 37.940 93.768 1.00 56.18 389 LYS B O 1
ATOM 2083 N N . TYR B 1 152 ? 7.894 36.857 91.875 1.00 56.49 390 TYR B N 1
ATOM 2084 C CA . TYR B 1 152 ? 8.373 35.548 92.306 1.00 57.64 390 TYR B CA 1
ATOM 2085 C C . TYR B 1 152 ? 9.824 35.264 91.967 1.00 58.69 390 TYR B C 1
ATOM 2086 O O . TYR B 1 152 ? 10.301 34.162 92.209 1.00 58.88 390 TYR B O 1
ATOM 2103 N N . GLU B 1 154 ? 13.008 36.111 93.046 1.00 59.71 392 GLU B N 1
ATOM 2104 C CA . GLU B 1 154 ? 13.944 35.675 94.072 1.00 58.13 392 GLU B CA 1
ATOM 2105 C C . GLU B 1 154 ? 13.491 34.315 94.589 1.00 57.19 392 GLU B C 1
ATOM 2106 O O . GLU B 1 154 ? 14.297 33.393 94.684 1.00 57.37 392 GLU B O 1
ATOM 2112 N N . LEU B 1 155 ? 12.195 34.180 94.880 1.00 55.63 393 LEU B N 1
ATOM 2113 C CA . LEU B 1 155 ? 11.656 32.896 95.297 1.00 53.95 393 LEU B CA 1
ATOM 2114 C C . LEU B 1 155 ? 11.964 31.799 94.270 1.00 53.47 393 LEU B C 1
ATOM 2115 O O . LEU B 1 155 ? 12.507 30.746 94.636 1.00 53.21 393 LEU B O 1
ATOM 2120 N N . ALA B 1 156 ? 11.659 32.059 92.995 1.00 52.57 394 ALA B N 1
ATOM 2121 C CA . ALA B 1 156 ? 11.933 31.090 91.918 1.00 52.21 394 ALA B CA 1
ATOM 2122 C C . ALA B 1 156 ? 13.407 30.668 91.846 1.00 51.88 394 ALA B C 1
ATOM 2123 O O . ALA B 1 156 ? 13.710 29.482 91.709 1.00 51.70 394 ALA B O 1
ATOM 2125 N N . THR B 1 157 ? 14.310 31.643 91.965 1.00 51.39 395 THR B N 1
ATOM 2126 C CA . THR B 1 157 ? 15.746 31.393 91.907 1.00 50.65 395 THR B CA 1
ATOM 2127 C C . THR B 1 157 ? 16.144 30.441 93.016 1.00 50.64 395 THR B C 1
ATOM 2128 O O . THR B 1 157 ? 16.859 29.467 92.792 1.00 50.41 395 THR B O 1
ATOM 2132 N N . ARG B 1 158 ? 15.652 30.714 94.214 1.00 50.75 396 ARG B N 1
ATOM 2133 C CA . ARG B 1 158 ? 16.021 29.931 95.383 1.00 50.86 396 ARG B CA 1
ATOM 2134 C C . ARG B 1 158 ? 15.536 28.485 95.272 1.00 50.97 396 ARG B C 1
ATOM 2135 O O . ARG B 1 158 ? 16.331 27.550 95.358 1.00 50.93 396 ARG B O 1
ATOM 2143 N N . VAL B 1 159 ? 14.245 28.297 95.033 1.00 51.22 397 VAL B N 1
ATOM 2144 C CA . VAL B 1 159 ? 13.705 26.948 94.916 1.00 51.24 397 VAL B CA 1
ATOM 2145 C C . VAL B 1 159 ? 14.254 26.190 93.698 1.00 51.70 397 VAL B C 1
ATOM 2146 O O . VAL B 1 159 ? 14.448 24.970 93.763 1.00 51.89 397 VAL B O 1
ATOM 2150 N N . LEU B 1 160 ? 14.515 26.901 92.601 1.00 51.74 398 LEU B N 1
ATOM 2151 C CA . LEU B 1 160 ? 15.087 26.242 91.430 1.00 52.09 398 LEU B CA 1
ATOM 2152 C C . LEU B 1 160 ? 16.562 25.902 91.612 1.00 52.62 398 LEU B C 1
ATOM 2153 O O . LEU B 1 160 ? 16.989 24.794 91.275 1.00 52.79 398 LEU B O 1
ATOM 2158 N N . HIS B 1 161 ? 17.331 26.827 92.176 1.00 53.06 399 HIS B N 1
ATOM 2159 C CA . HIS B 1 161 ? 18.710 26.519 92.507 1.00 53.66 399 HIS B CA 1
ATOM 2160 C C . HIS B 1 161 ? 18.764 25.307 93.430 1.00 53.83 399 HIS B C 1
ATOM 2161 O O . HIS B 1 161 ? 19.583 24.420 93.250 1.00 54.15 399 HIS B O 1
ATOM 2168 N N . LYS B 1 162 ? 17.852 25.240 94.388 1.00 53.96 400 LYS B N 1
ATOM 2169 C CA . LYS B 1 162 ? 17.822 24.124 95.310 1.00 54.16 400 LYS B CA 1
ATOM 2170 C C . LYS B 1 162 ? 17.513 22.834 94.553 1.00 53.80 400 LYS B C 1
ATOM 2171 O O . LYS B 1 162 ? 18.227 21.843 94.693 1.00 53.72 400 LYS B O 1
ATOM 2177 N N . ALA B 1 163 ? 16.467 22.867 93.731 1.00 53.52 401 ALA B N 1
ATOM 2178 C CA . ALA B 1 163 ? 16.030 21.688 92.987 1.00 53.40 401 ALA B CA 1
ATOM 2179 C C . ALA B 1 163 ? 17.073 21.096 92.025 1.00 53.38 401 ALA B C 1
ATOM 2180 O O . ALA B 1 163 ? 17.138 19.871 91.876 1.00 53.55 401 ALA B O 1
ATOM 2182 N N . PHE B 1 164 ? 17.874 21.946 91.380 1.00 53.05 402 PHE B N 1
ATOM 2183 C CA . PHE B 1 164 ? 18.946 21.472 90.504 1.00 53.15 402 PHE B CA 1
ATOM 2184 C C . PHE B 1 164 ? 20.361 21.680 91.077 1.00 53.86 402 PHE B C 1
ATOM 2185 O O . PHE B 1 164 ? 21.341 21.613 90.348 1.00 53.77 402 PHE B O 1
ATOM 2193 N N . ASN B 1 165 ? 20.467 21.927 92.381 1.00 54.91 403 ASN B N 1
ATOM 2194 C CA . ASN B 1 165 ? 21.768 22.144 93.039 1.00 55.88 403 ASN B CA 1
ATOM 2195 C C . ASN B 1 165 ? 22.604 23.155 92.252 1.00 56.02 403 ASN B C 1
ATOM 2196 O O . ASN B 1 165 ? 23.709 22.866 91.799 1.00 56.19 403 ASN B O 1
ATOM 2201 N N . LEU B 1 166 ? 22.029 24.351 92.119 1.00 56.26 404 LEU B N 1
ATOM 2202 C CA . LEU B 1 166 ? 22.414 25.383 91.147 1.00 55.89 404 LEU B CA 1
ATOM 2203 C C . LEU B 1 166 ? 22.301 24.893 89.694 1.00 55.88 404 LEU B C 1
ATOM 2204 O O . LEU B 1 166 ? 21.199 24.813 89.132 1.00 55.59 404 LEU B O 1
#

Foldseek 3Di:
DFDAKDKDLQKKKKKFAFFQPDPPLVVLLVVLVCVVPWDWPWDWDPTIMIMTMTGLVCHVVSQVSCVVCCVPSVTPDIDMGSQKMKMKRFDQAVPDDCPVVLLCVQCVVVPWDFPWDDDNGMIMTITGNVCVVSNVSVCVSVVD/DVLCQQPPPDKDKALQKKKDKFDQADDPPDLVCLLVVLCVVVVWDWAWDWPVTIIMTMTGNVCPVVSCVSCVVCQVVGRTDDDMGSQKMKMKGFQPGPDDVVVLVLLVVQCVVVVWDFPWDDDNTMTMTMTGNVCVVSRVSVCVSSVD

CATH classification: 3.30.70.260 (+1 more: 3.30.70.260)

Secondary structure (DSSP, 8-state):
---EEEEE---EEEEEEEEE--TTHHHHHHHHHHTTT-----EE--EEEEEEEE-GGGHHHHHHHHHHSSTTTT-SEEEEESSEEEEEEE--------HHHHHHHHHHHTT-----EE-SSEEEEEEETT--HHHHHHHHHTT-/----TTSS-S-EEEEEEEEEEE-----SSSHHHHHHHHHHHTT-----B-----EEEEEEGGGHHHHHHHHHTTTTTTT----EEEEEEEEEEE-----SHHHHHHHHHHHHHTT-----EE-SSEEEEEEETT--HHHHHHHHHTT-

Radius of gyration: 18.46 Å; Cα contacts (8 Å, |Δi|>4): 618; chains: 2; bounding box: 39×47×47 Å